Protein AF-A0A1B6J061-F1 (afdb_monomer)

Structure (mmCI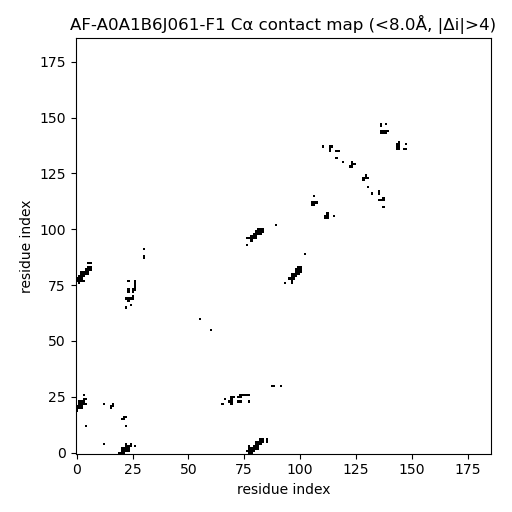F, N/CA/C/O backbone):
data_AF-A0A1B6J061-F1
#
_entry.id   AF-A0A1B6J061-F1
#
loop_
_atom_site.group_PDB
_atom_site.id
_atom_site.type_symbol
_atom_site.label_atom_id
_atom_site.label_alt_id
_atom_site.label_comp_id
_atom_site.label_asym_id
_atom_site.label_entity_id
_atom_site.label_seq_id
_atom_site.pdbx_PDB_ins_code
_atom_site.Cartn_x
_atom_site.Cartn_y
_atom_site.Cartn_z
_atom_site.occupancy
_atom_site.B_iso_or_equiv
_atom_site.auth_seq_id
_atom_site.auth_comp_id
_atom_site.auth_asym_id
_atom_site.auth_atom_id
_atom_site.pdbx_PDB_model_num
ATOM 1 N N . LYS A 1 1 ? -18.868 -8.294 25.558 1.00 88.38 1 LYS A N 1
ATOM 2 C CA . LYS A 1 1 ? -17.956 -8.048 24.415 1.00 88.38 1 LYS A CA 1
ATOM 3 C C . LYS A 1 1 ? -17.933 -6.552 24.161 1.00 88.38 1 LYS A C 1
ATOM 5 O O . LYS A 1 1 ? -18.993 -5.979 23.923 1.00 88.38 1 LYS A O 1
ATOM 10 N N . THR A 1 2 ? -16.771 -5.927 24.284 1.00 91.50 2 THR A N 1
ATOM 11 C CA . THR A 1 2 ? -16.600 -4.472 24.200 1.00 91.50 2 THR A CA 1
ATOM 12 C C . THR A 1 2 ? -15.795 -4.106 22.959 1.00 91.50 2 THR A C 1
ATOM 14 O O . THR A 1 2 ? -14.865 -4.823 22.577 1.00 91.50 2 THR A O 1
ATOM 17 N N . PHE A 1 3 ? -16.152 -2.998 22.314 1.00 92.06 3 PHE A N 1
ATOM 18 C CA . PHE A 1 3 ? -15.380 -2.460 21.198 1.00 92.06 3 PHE A CA 1
ATOM 19 C C . PHE A 1 3 ? -15.190 -0.953 21.303 1.00 92.06 3 PHE A C 1
ATOM 21 O O . PHE A 1 3 ? -16.000 -0.257 21.909 1.00 92.06 3 PHE A O 1
ATOM 28 N N . THR A 1 4 ? -14.165 -0.446 20.635 1.00 90.19 4 THR A N 1
ATOM 29 C CA . THR A 1 4 ? -13.923 0.989 20.486 1.00 90.19 4 THR A CA 1
ATOM 30 C C . THR A 1 4 ? -13.650 1.303 19.022 1.00 90.19 4 THR A C 1
ATOM 32 O O . THR A 1 4 ? -12.951 0.557 18.339 1.00 90.19 4 THR A O 1
ATOM 35 N N . ILE A 1 5 ? -14.218 2.405 18.530 1.00 89.75 5 ILE A N 1
ATOM 36 C CA . ILE A 1 5 ? -13.993 2.901 17.171 1.00 89.75 5 ILE A CA 1
ATOM 37 C C . ILE A 1 5 ? -13.281 4.242 17.266 1.00 89.75 5 ILE A C 1
ATOM 39 O O . ILE A 1 5 ? -13.770 5.173 17.903 1.00 89.75 5 ILE A O 1
ATOM 43 N N . LEU A 1 6 ? -12.137 4.315 16.602 1.00 86.62 6 LEU A N 1
ATOM 44 C CA . LEU A 1 6 ? -11.311 5.492 16.420 1.00 86.62 6 LEU A CA 1
ATOM 45 C C . LEU A 1 6 ? -11.620 6.118 15.063 1.00 86.62 6 LEU A C 1
ATOM 47 O O . LEU A 1 6 ? -11.252 5.569 14.024 1.00 86.62 6 LEU A O 1
ATOM 51 N N . GLY A 1 7 ? -12.354 7.230 15.084 1.00 82.88 7 GLY A N 1
ATOM 52 C CA . GLY A 1 7 ? -12.858 7.920 13.897 1.00 82.88 7 GLY A CA 1
ATOM 53 C C . GLY A 1 7 ? -14.352 7.691 13.642 1.00 82.88 7 GLY A C 1
ATOM 54 O O . GLY A 1 7 ? -15.080 7.140 14.468 1.00 82.88 7 GLY A O 1
ATOM 55 N N . LYS A 1 8 ? -14.835 8.152 12.484 1.00 86.12 8 LYS A N 1
ATOM 56 C CA . LYS A 1 8 ? -16.258 8.103 12.115 1.00 86.12 8 LYS A CA 1
ATOM 57 C C . LYS A 1 8 ? -16.547 6.890 11.224 1.00 86.12 8 LYS A C 1
ATOM 59 O O . LYS A 1 8 ? -16.415 6.975 10.009 1.00 86.12 8 LYS A O 1
ATOM 64 N N . PHE A 1 9 ? -16.971 5.780 11.832 1.00 90.00 9 PHE A N 1
ATOM 65 C CA . PHE A 1 9 ? -17.319 4.537 11.123 1.00 90.00 9 PHE A CA 1
ATOM 66 C C . PHE A 1 9 ? -18.697 3.998 11.555 1.00 90.00 9 PHE A C 1
ATOM 68 O O . PHE A 1 9 ? -18.768 3.025 12.312 1.00 90.00 9 PHE A O 1
ATOM 75 N N . PRO A 1 10 ? -19.804 4.627 11.112 1.00 90.81 10 PRO A N 1
ATOM 76 C CA . PRO A 1 10 ? -21.153 4.248 11.539 1.00 90.81 10 PRO A CA 1
ATOM 77 C C . PRO A 1 10 ? -21.522 2.820 11.118 1.00 90.81 10 PRO A C 1
ATOM 79 O O . PRO A 1 10 ? -21.992 2.054 11.947 1.00 90.81 10 PRO A O 1
ATOM 82 N N . SER A 1 11 ? -21.186 2.405 9.894 1.00 94.69 11 SER A N 1
ATOM 83 C CA . SER A 1 11 ? -21.474 1.051 9.398 1.00 94.69 11 SER A CA 1
ATOM 84 C C . SER A 1 11 ? -20.879 -0.055 10.277 1.00 94.69 11 SER A C 1
ATOM 86 O O . SER A 1 11 ? -21.531 -1.057 10.559 1.00 94.69 11 SER A O 1
ATOM 88 N N . ILE A 1 12 ? -19.651 0.138 10.759 1.00 93.31 12 ILE A N 1
ATOM 89 C CA . ILE A 1 12 ? -18.962 -0.816 11.638 1.00 93.31 12 ILE A CA 1
ATOM 90 C C . ILE A 1 12 ? -19.588 -0.805 13.029 1.00 93.31 12 ILE A C 1
ATOM 92 O O . ILE A 1 12 ? -19.802 -1.865 13.617 1.00 93.31 12 ILE A O 1
ATOM 96 N N . ARG A 1 13 ? -19.917 0.386 13.540 1.00 92.19 13 ARG A N 1
ATOM 97 C CA . ARG A 1 13 ? -20.601 0.553 14.824 1.00 92.19 13 ARG A CA 1
ATOM 98 C C . ARG A 1 13 ? -21.929 -0.192 14.842 1.00 92.19 13 ARG A C 1
ATOM 100 O O . ARG A 1 13 ? -22.171 -0.969 15.762 1.00 92.19 13 ARG A O 1
ATOM 107 N N . ASP A 1 14 ? -22.751 0.015 13.823 1.00 93.31 14 ASP A N 1
ATOM 108 C CA . ASP A 1 14 ? -24.097 -0.547 13.750 1.00 93.31 14 ASP A CA 1
ATOM 109 C C . ASP A 1 14 ? -24.028 -2.066 13.569 1.00 93.31 14 ASP A C 1
ATOM 111 O O . ASP A 1 14 ? -24.728 -2.814 14.250 1.00 93.31 14 ASP A O 1
ATOM 115 N N . ALA A 1 15 ? -23.083 -2.547 12.756 1.00 95.62 15 ALA A N 1
ATOM 116 C CA . ALA A 1 15 ? -22.837 -3.972 12.581 1.00 95.62 15 ALA A CA 1
ATOM 117 C C . ALA A 1 15 ? -22.352 -4.659 13.877 1.00 95.62 15 ALA A C 1
ATOM 119 O O . ALA A 1 15 ? -22.685 -5.821 14.125 1.00 95.62 15 ALA A O 1
ATOM 120 N N . LEU A 1 16 ? -21.555 -3.982 14.709 1.00 94.00 16 LEU A N 1
ATOM 121 C CA . LEU A 1 16 ? -21.124 -4.507 16.010 1.00 94.00 16 LEU A CA 1
ATOM 122 C C . LEU A 1 16 ? -22.273 -4.482 17.026 1.00 94.00 16 LEU A C 1
ATOM 124 O O . LEU A 1 16 ? -22.517 -5.494 17.690 1.00 94.00 16 LEU A O 1
ATOM 128 N N . ARG A 1 17 ? -23.036 -3.384 17.085 1.00 92.25 17 ARG A N 1
ATOM 129 C CA . ARG A 1 17 ? -24.233 -3.258 17.935 1.00 92.25 17 ARG A CA 1
ATOM 130 C C . ARG A 1 17 ? -25.276 -4.331 17.620 1.00 92.25 17 ARG A C 1
ATOM 132 O O . ARG A 1 17 ? -25.749 -4.994 18.538 1.00 92.25 17 ARG A O 1
ATOM 139 N N . ALA A 1 18 ? -25.546 -4.593 16.340 1.00 94.56 18 ALA A N 1
ATOM 140 C CA . ALA A 1 18 ? -26.459 -5.653 15.898 1.00 94.56 18 ALA A CA 1
ATOM 141 C C . ALA A 1 18 ? -26.028 -7.062 16.352 1.00 94.56 18 ALA A C 1
ATOM 143 O O . ALA A 1 18 ? -26.854 -7.960 16.476 1.00 94.56 18 ALA A O 1
ATOM 144 N N . ARG A 1 19 ? -24.735 -7.263 16.639 1.00 95.38 19 ARG A N 1
ATOM 145 C CA . ARG A 1 19 ? -24.180 -8.518 17.179 1.00 95.38 19 ARG A CA 1
ATOM 146 C C . ARG A 1 19 ? -24.112 -8.538 18.713 1.00 95.38 19 ARG A C 1
ATOM 148 O O . ARG A 1 19 ? -23.428 -9.392 19.277 1.00 95.38 19 ARG A O 1
ATOM 155 N N . GLY A 1 20 ? -24.755 -7.581 19.385 1.00 92.50 20 GLY A N 1
ATOM 156 C CA . GLY A 1 20 ? -24.754 -7.449 20.843 1.00 92.50 20 GLY A CA 1
ATOM 157 C C . GLY A 1 20 ? -23.437 -6.928 21.425 1.00 92.50 20 GLY A C 1
ATOM 158 O O . GLY A 1 20 ? -23.146 -7.163 22.599 1.00 92.50 20 GLY A O 1
ATOM 159 N N . TRP A 1 21 ? -22.599 -6.267 20.620 1.00 93.31 21 TRP A N 1
ATOM 160 C CA . TRP A 1 21 ? -21.393 -5.623 21.133 1.00 93.31 21 TRP A CA 1
ATOM 161 C C . TRP A 1 21 ? -21.705 -4.233 21.672 1.00 93.31 21 TRP A C 1
ATOM 163 O O . TRP A 1 21 ? -22.513 -3.493 21.112 1.00 93.31 21 TRP A O 1
ATOM 173 N N . VAL A 1 22 ? -20.992 -3.860 22.731 1.00 91.00 22 VAL A N 1
ATOM 174 C CA . VAL A 1 22 ? -21.170 -2.578 23.412 1.00 91.00 22 VAL A CA 1
ATOM 175 C C . VAL A 1 22 ? -19.963 -1.687 23.154 1.00 91.00 22 VAL A C 1
ATOM 177 O O . VAL A 1 22 ? -18.818 -2.126 23.293 1.00 91.00 22 VAL A O 1
ATOM 180 N N . GLN A 1 23 ? -20.222 -0.440 22.766 1.00 89.12 23 GLN A N 1
ATOM 181 C CA . GLN A 1 23 ? -19.163 0.525 22.506 1.00 89.12 23 GLN A CA 1
ATOM 182 C C . GLN A 1 23 ? -18.632 1.101 23.823 1.00 89.12 23 GLN A C 1
ATOM 184 O O . GLN A 1 23 ? -19.402 1.605 24.635 1.00 89.12 23 GLN A O 1
ATOM 189 N N . ASN A 1 24 ? -17.316 1.048 24.011 1.00 87.62 24 ASN A N 1
ATOM 190 C CA . ASN A 1 24 ? -16.608 1.740 25.080 1.00 87.62 24 ASN A CA 1
ATOM 191 C C . ASN A 1 24 ? -15.928 2.984 24.486 1.00 87.62 24 ASN A C 1
ATOM 193 O O . ASN A 1 24 ? -15.016 2.865 23.661 1.00 87.62 24 ASN A O 1
ATOM 197 N N . PHE A 1 25 ? -16.399 4.169 24.874 1.00 78.69 25 PHE A N 1
ATOM 198 C CA . PHE A 1 25 ? -15.845 5.459 24.456 1.00 78.69 25 PHE A CA 1
ATOM 199 C C . PHE A 1 25 ? -14.647 5.891 25.320 1.00 78.69 25 PHE A C 1
ATOM 201 O O . PHE A 1 25 ? -13.793 6.633 24.839 1.00 78.69 25 PHE A O 1
ATOM 208 N N . ASP A 1 26 ? -14.551 5.400 26.561 1.00 67.31 26 ASP A N 1
ATOM 209 C CA . ASP A 1 26 ? -13.540 5.815 27.546 1.00 67.31 26 ASP A CA 1
ATOM 210 C C . ASP A 1 26 ? -12.228 5.018 27.448 1.00 67.31 26 ASP A C 1
ATOM 212 O O . ASP A 1 26 ? -11.193 5.479 27.926 1.00 67.31 26 ASP A O 1
ATOM 216 N N . ALA A 1 27 ? -12.219 3.862 26.785 1.00 62.41 27 ALA A N 1
ATOM 217 C CA . ALA A 1 27 ? -11.064 2.960 26.726 1.00 62.41 27 ALA A CA 1
ATOM 218 C C . ALA A 1 27 ? -9.740 3.569 26.229 1.00 62.41 27 ALA A C 1
ATOM 220 O O . ALA A 1 27 ? -8.664 3.047 26.506 1.00 62.41 27 ALA A O 1
ATOM 221 N N . LEU A 1 28 ? -9.802 4.665 25.473 1.00 58.25 28 LEU A N 1
ATOM 222 C CA . LEU A 1 28 ? -8.618 5.339 24.936 1.00 58.25 28 LEU A CA 1
ATOM 223 C C . LEU A 1 28 ? -8.227 6.583 25.727 1.00 58.25 28 LEU A C 1
ATOM 225 O O . LEU A 1 28 ? -7.129 7.100 25.530 1.00 58.25 28 LEU A O 1
ATOM 229 N N . SER A 1 29 ? -9.071 7.032 26.662 1.00 54.56 29 SER A N 1
ATOM 230 C CA . SER A 1 29 ? -8.659 8.020 27.666 1.00 54.56 29 SER A CA 1
ATOM 231 C C . SER A 1 29 ? -7.529 7.469 28.545 1.00 54.56 29 SER A C 1
ATOM 233 O O . SER A 1 29 ? -6.639 8.218 28.926 1.00 54.56 29 SER A O 1
ATOM 235 N N . GLN A 1 30 ? -7.494 6.147 28.748 1.00 52.47 30 GLN A N 1
ATOM 236 C CA . GLN A 1 30 ? -6.407 5.438 29.428 1.00 52.47 30 GLN A CA 1
ATOM 237 C C . GLN A 1 30 ? -5.132 5.286 28.577 1.00 52.47 30 GLN A C 1
ATOM 239 O O . GLN A 1 30 ? -4.072 5.016 29.131 1.00 52.47 30 GLN A O 1
ATOM 244 N N . GLN A 1 31 ? -5.210 5.451 27.248 1.00 50.59 31 GLN A N 1
ATOM 245 C CA . GLN A 1 31 ? -4.066 5.284 26.334 1.00 50.59 31 GLN A CA 1
ATOM 246 C C . GLN A 1 31 ? -3.528 6.593 25.748 1.00 50.59 31 GLN A C 1
ATOM 248 O O . GLN A 1 31 ? -2.476 6.593 25.107 1.00 50.59 31 GLN A O 1
ATOM 253 N N . ARG A 1 32 ? -4.218 7.722 25.946 1.00 48.81 32 ARG A N 1
ATOM 254 C CA . ARG A 1 32 ? -3.664 9.024 25.581 1.00 48.81 32 ARG A CA 1
ATOM 255 C C . ARG A 1 32 ? -2.577 9.394 26.594 1.00 48.81 32 ARG A C 1
ATOM 257 O O . ARG A 1 32 ? -2.892 9.480 27.780 1.00 48.81 32 ARG A O 1
ATOM 264 N N . PRO A 1 33 ? -1.333 9.680 26.168 1.00 45.16 33 PRO A N 1
ATOM 265 C CA . PRO A 1 33 ? -0.426 10.413 27.039 1.00 45.16 33 PRO A CA 1
ATOM 266 C C . PRO A 1 33 ? -1.109 11.734 27.437 1.00 45.16 33 PRO A C 1
ATOM 268 O O . PRO A 1 33 ? -1.861 12.289 26.623 1.00 45.16 33 PRO A O 1
ATOM 271 N N . PRO A 1 34 ? -0.900 12.236 28.670 1.00 40.31 34 PRO A N 1
ATOM 272 C CA . PRO A 1 34 ? -1.415 13.542 29.054 1.00 40.31 34 PRO A CA 1
ATOM 273 C C . PRO A 1 34 ? -0.979 14.548 27.991 1.00 40.31 34 PRO A C 1
ATOM 275 O O . PRO A 1 34 ? 0.182 14.545 27.572 1.00 40.31 34 PRO A O 1
ATOM 278 N N . ALA A 1 35 ? -1.931 15.341 27.494 1.00 47.56 35 ALA A N 1
ATOM 279 C CA . ALA A 1 35 ? -1.644 16.338 26.476 1.00 47.56 35 ALA A CA 1
ATOM 280 C C . ALA A 1 35 ? -0.434 17.166 26.941 1.00 47.56 35 ALA A C 1
ATOM 282 O O . ALA A 1 35 ? -0.437 17.619 28.091 1.00 47.56 35 ALA A O 1
ATOM 283 N N . PRO A 1 36 ? 0.613 17.339 26.113 1.00 40.34 36 PRO A N 1
ATOM 284 C CA . PRO A 1 36 ? 1.703 18.221 26.488 1.00 40.34 36 PRO A CA 1
ATOM 285 C C . PRO A 1 36 ? 1.108 19.598 26.786 1.00 40.34 36 PRO A C 1
ATOM 287 O O . PRO A 1 36 ? 0.230 20.058 26.052 1.00 40.34 36 PRO A O 1
ATOM 290 N N . TYR A 1 37 ? 1.549 20.206 27.890 1.00 40.84 37 TYR A N 1
ATOM 291 C CA . TYR A 1 37 ? 1.156 21.533 28.369 1.00 40.84 37 TYR A CA 1
ATOM 292 C C . TYR A 1 37 ? 1.555 22.622 27.358 1.00 40.84 37 TYR A C 1
ATOM 294 O O . TYR A 1 37 ? 2.411 23.459 27.621 1.00 40.84 37 TYR A O 1
ATOM 302 N N . TYR A 1 38 ? 0.946 22.630 26.180 1.00 35.25 38 TYR A N 1
ATOM 303 C CA . TYR A 1 38 ? 0.936 23.792 25.318 1.00 35.25 38 TYR A CA 1
ATOM 304 C C . TYR A 1 38 ? -0.363 24.521 25.605 1.00 35.25 38 TYR A C 1
ATOM 306 O O . TYR A 1 38 ? -1.455 24.096 25.232 1.00 35.25 38 TYR A O 1
ATOM 314 N N . TYR A 1 39 ? -0.200 25.606 26.352 1.00 35.62 39 TYR A N 1
ATOM 315 C CA . TYR A 1 39 ? -1.185 26.648 26.571 1.00 35.62 39 TYR A CA 1
ATOM 316 C C . TYR A 1 39 ? -1.870 26.968 25.231 1.00 35.62 39 TYR A C 1
ATOM 318 O O . TYR A 1 39 ? -1.240 27.525 24.335 1.00 35.62 39 TYR A O 1
ATOM 326 N N . ARG A 1 40 ? -3.137 26.573 25.058 1.00 34.22 40 ARG A N 1
ATOM 327 C CA . ARG A 1 40 ? -3.989 27.075 23.974 1.00 34.22 40 ARG A CA 1
ATOM 328 C C . ARG A 1 40 ? -4.665 28.338 24.519 1.00 34.22 40 ARG A C 1
ATOM 330 O O . ARG A 1 40 ? -5.523 28.199 25.391 1.00 34.22 40 ARG A O 1
ATOM 337 N N . PRO A 1 41 ? -4.276 29.549 24.078 1.00 35.34 41 PRO A N 1
ATOM 338 C CA . PRO A 1 41 ? -4.941 30.775 24.496 1.00 35.34 41 PRO A CA 1
ATOM 339 C C . PRO A 1 41 ? -6.389 30.784 23.996 1.00 35.34 41 PRO A C 1
ATOM 341 O O . PRO A 1 41 ? -6.715 30.133 23.002 1.00 35.34 41 PRO A O 1
ATOM 344 N N . GLY A 1 42 ? -7.238 31.489 24.742 1.00 44.38 42 GLY A N 1
ATOM 345 C CA . GLY A 1 42 ? -8.693 31.399 24.721 1.00 44.38 42 GLY A CA 1
ATOM 346 C C . GLY A 1 42 ? -9.364 31.480 23.350 1.00 44.38 42 GLY A C 1
ATOM 347 O O . GLY A 1 42 ? -8.988 32.260 22.482 1.00 44.38 42 GLY A O 1
ATOM 348 N N . VAL A 1 43 ? -10.437 30.703 23.222 1.00 34.44 43 VAL A N 1
ATOM 349 C CA . VAL A 1 43 ? -11.537 30.982 22.298 1.00 34.44 43 VAL A CA 1
ATOM 350 C C . VAL A 1 43 ? -12.780 31.123 23.171 1.00 34.44 43 VAL A C 1
ATOM 352 O O . VAL A 1 43 ? -13.045 30.258 24.009 1.00 34.44 43 VAL A O 1
ATOM 355 N N . GLY A 1 44 ? -13.415 32.288 23.057 1.00 30.67 44 GLY A N 1
ATOM 356 C CA . GLY A 1 44 ? -14.399 32.834 23.981 1.00 30.67 44 GLY A CA 1
ATOM 357 C C . GLY A 1 44 ? -15.613 31.946 24.225 1.00 30.67 44 GLY A C 1
ATOM 358 O O . GLY A 1 44 ? -16.057 31.186 23.366 1.00 30.67 44 GLY A O 1
ATOM 359 N N . LYS A 1 45 ? -16.133 32.073 25.447 1.00 37.88 45 LYS A N 1
ATOM 360 C CA . LYS A 1 45 ? -17.536 31.829 25.759 1.00 37.88 45 LYS A CA 1
ATOM 361 C C . LYS A 1 45 ? -18.326 32.962 25.114 1.00 37.88 45 LYS A C 1
ATOM 363 O O . LYS A 1 45 ? -18.229 34.072 25.620 1.00 37.88 45 LYS A O 1
ATOM 368 N N . ASP A 1 46 ? -19.102 32.655 24.086 1.00 33.03 46 ASP A N 1
ATOM 369 C CA . ASP A 1 46 ? -20.201 33.518 23.671 1.00 33.03 46 ASP A CA 1
ATOM 370 C C . ASP A 1 46 ? -21.518 32.760 23.858 1.00 33.03 46 ASP A C 1
ATOM 372 O O . ASP A 1 46 ? -21.620 31.548 23.643 1.00 33.03 46 ASP A O 1
ATOM 376 N N . GLU A 1 47 ? -22.470 33.508 24.392 1.00 39.62 47 GLU A N 1
ATOM 377 C CA . GLU A 1 47 ? -23.723 33.099 24.997 1.00 39.62 47 GLU A CA 1
ATOM 378 C C . GLU A 1 47 ? -24.882 32.966 23.990 1.00 39.62 47 GLU A C 1
ATOM 380 O O . GLU A 1 47 ? -24.865 33.528 22.902 1.00 39.62 47 GLU A O 1
ATOM 385 N N . GLU A 1 48 ? -25.918 32.271 24.466 1.00 34.81 48 GLU A N 1
ATOM 386 C CA . GLU A 1 48 ? -27.349 32.455 24.181 1.00 34.81 48 GLU A CA 1
ATOM 387 C C . GLU A 1 48 ? -27.970 32.049 22.830 1.00 34.81 48 GLU A C 1
ATOM 389 O O . GLU A 1 48 ? -27.660 32.519 21.741 1.00 34.81 48 GLU A O 1
ATOM 394 N N . GLY A 1 49 ? -28.995 31.202 22.968 1.00 29.22 49 GLY A N 1
ATOM 395 C CA . GLY A 1 49 ? -29.937 30.798 21.933 1.00 29.22 49 GLY A CA 1
ATOM 396 C C . GLY A 1 49 ? -31.024 29.906 22.534 1.00 29.22 49 GLY A C 1
ATOM 397 O O . GLY A 1 49 ? -31.069 28.710 22.261 1.00 29.22 49 GLY A O 1
ATOM 398 N N . SER A 1 50 ? -31.862 30.475 23.407 1.00 42.00 50 SER A N 1
ATOM 399 C CA . SER A 1 50 ? -33.036 29.823 24.005 1.00 42.00 50 SER A CA 1
ATOM 400 C C . SER A 1 50 ? -34.067 29.448 22.933 1.00 42.00 50 SER A C 1
ATOM 402 O O . SER A 1 50 ? -34.868 30.279 22.511 1.00 42.00 50 SER A O 1
ATOM 404 N N . GLY A 1 51 ? -34.054 28.186 22.500 1.00 34.09 51 GLY A N 1
ATOM 405 C CA . GLY A 1 51 ? -35.146 27.541 21.765 1.00 34.09 51 GLY A CA 1
ATOM 406 C C . GLY A 1 51 ? -36.034 26.707 22.703 1.00 34.09 51 GLY A C 1
ATOM 407 O O . GLY A 1 51 ? -35.572 26.302 23.773 1.00 34.09 51 GLY A O 1
ATOM 408 N N . PRO A 1 52 ? -37.309 26.454 22.347 1.00 39.62 52 PRO A N 1
ATOM 409 C CA . PRO A 1 52 ? -38.258 25.754 23.213 1.00 39.62 52 PRO A CA 1
ATOM 410 C C . PRO A 1 52 ? -37.806 24.308 23.492 1.00 39.62 52 PRO A C 1
ATOM 412 O O . PRO A 1 52 ? -37.102 23.725 22.664 1.00 39.62 52 PRO A O 1
ATOM 415 N N . PRO A 1 53 ? -38.209 23.710 24.632 1.00 43.41 53 PRO A N 1
ATOM 416 C CA . PRO A 1 53 ? -37.792 22.366 25.013 1.00 43.41 53 PRO A CA 1
ATOM 417 C C . PRO A 1 53 ? -38.350 21.353 24.009 1.00 43.41 53 PRO A C 1
ATOM 419 O O . PRO A 1 53 ? -39.521 20.978 24.057 1.00 43.41 53 PRO A O 1
ATOM 422 N N . MET A 1 54 ? -37.500 20.928 23.077 1.00 37.53 54 MET A N 1
ATOM 423 C CA . MET A 1 54 ? -37.780 19.808 22.190 1.00 37.53 54 MET A CA 1
ATOM 424 C C . MET A 1 54 ? -37.884 18.550 23.051 1.00 37.53 54 MET A C 1
ATOM 426 O O . MET A 1 54 ? -36.983 18.221 23.820 1.00 37.53 54 MET A O 1
ATOM 430 N N . THR A 1 55 ? -39.015 17.863 22.949 1.00 42.53 55 THR A N 1
ATOM 431 C CA . THR A 1 55 ? -39.218 16.543 23.546 1.00 42.53 55 THR A CA 1
ATOM 432 C C . THR A 1 55 ? -38.104 15.597 23.088 1.00 42.53 55 THR A C 1
ATOM 434 O O . THR A 1 55 ? -37.830 15.572 21.884 1.00 42.53 55 THR A O 1
ATOM 437 N N . PRO A 1 56 ? -37.485 14.810 23.987 1.00 41.84 56 PRO A N 1
ATOM 438 C CA . PRO A 1 56 ? -36.403 13.912 23.612 1.00 41.84 56 PRO A CA 1
ATOM 439 C C . PRO A 1 56 ? -36.952 12.894 22.617 1.00 41.84 56 PRO A C 1
ATOM 441 O O . PRO A 1 56 ? -37.830 12.089 22.934 1.00 41.84 56 PRO A O 1
ATOM 444 N N . THR A 1 57 ? -36.470 12.970 21.381 1.00 43.72 57 THR A N 1
ATOM 445 C CA . THR A 1 57 ? -36.724 11.925 20.394 1.00 43.72 57 THR A CA 1
ATOM 446 C C . THR A 1 57 ? -36.047 10.641 20.877 1.00 43.72 57 THR A C 1
ATOM 448 O O . THR A 1 57 ? -35.048 10.678 21.596 1.00 43.72 57 THR A O 1
ATOM 451 N N . SER A 1 58 ? -36.596 9.484 20.509 1.00 53.41 58 SER A N 1
ATOM 452 C CA . SER A 1 58 ? -36.106 8.163 20.930 1.00 53.41 58 SER A CA 1
ATOM 453 C C . SER A 1 58 ? -34.628 7.891 20.613 1.00 53.41 58 SER A C 1
ATOM 455 O O . SER A 1 58 ? -34.073 6.933 21.136 1.00 53.41 58 SER A O 1
ATOM 457 N N . ASP A 1 59 ? -33.991 8.705 19.769 1.00 50.66 59 ASP A N 1
ATOM 458 C CA . ASP A 1 59 ? -32.560 8.621 19.459 1.00 50.66 59 ASP A CA 1
ATOM 459 C C . ASP A 1 59 ? -31.670 9.227 20.563 1.00 50.66 59 ASP A C 1
ATOM 461 O O . ASP A 1 59 ? -30.565 8.739 20.805 1.00 50.66 59 ASP A O 1
ATOM 465 N N . GLU A 1 60 ? -32.143 10.244 21.296 1.00 51.44 60 GLU A N 1
ATOM 466 C CA . GLU A 1 60 ? -31.354 10.875 22.367 1.00 51.44 60 GLU A CA 1
ATOM 467 C C . GLU A 1 60 ? -31.244 9.997 23.622 1.00 51.44 60 GLU A C 1
ATOM 469 O O . GLU A 1 60 ? -30.231 10.032 24.330 1.00 51.44 60 GLU A O 1
ATOM 474 N N . SER A 1 61 ? -32.263 9.178 23.905 1.00 58.62 61 SER A N 1
ATOM 475 C CA . SER A 1 61 ? -32.238 8.247 25.041 1.00 58.62 61 SER A CA 1
ATOM 476 C C . SER A 1 61 ? -31.198 7.142 24.847 1.00 58.62 61 SER A C 1
ATOM 478 O O . SER A 1 61 ? -30.450 6.829 25.774 1.00 58.62 61 SER A O 1
ATOM 480 N N . VAL A 1 62 ? -31.077 6.615 23.624 1.00 61.47 62 VAL A N 1
ATOM 481 C CA . VAL A 1 62 ? -30.100 5.573 23.270 1.00 61.47 62 VAL A CA 1
ATOM 482 C C . VAL A 1 62 ? -28.666 6.088 23.407 1.00 61.47 62 VAL A C 1
ATOM 484 O O . VAL A 1 62 ? -27.772 5.341 23.825 1.00 61.47 62 VAL A O 1
ATOM 487 N N . ASP A 1 63 ? -28.426 7.365 23.099 1.00 69.31 63 ASP A N 1
ATOM 488 C CA . ASP A 1 63 ? -27.097 7.962 23.229 1.00 69.31 63 ASP A CA 1
ATOM 489 C C . ASP A 1 63 ? -26.722 8.225 24.700 1.00 69.31 63 ASP A C 1
ATOM 491 O O . ASP A 1 63 ? -25.591 7.952 25.112 1.00 69.31 63 ASP A O 1
ATOM 495 N N . ARG A 1 64 ? -27.688 8.633 25.538 1.00 75.56 64 ARG A N 1
ATOM 496 C CA . ARG A 1 64 ? -27.500 8.773 26.998 1.00 75.56 64 ARG A CA 1
ATOM 497 C C . ARG A 1 64 ? -27.154 7.443 27.667 1.00 75.56 64 ARG A C 1
ATOM 499 O O . ARG A 1 64 ? -26.197 7.384 28.444 1.00 75.56 64 ARG A O 1
ATOM 506 N N . ASP A 1 65 ? -27.884 6.383 27.335 1.00 80.88 65 ASP A N 1
ATOM 507 C CA . ASP A 1 65 ? -27.634 5.045 27.877 1.00 80.88 65 ASP A CA 1
ATOM 508 C C . ASP A 1 65 ? -26.280 4.508 27.402 1.00 80.88 65 ASP A C 1
ATOM 510 O O . ASP A 1 65 ? -25.502 3.976 28.194 1.00 80.88 65 ASP A O 1
ATOM 514 N N . SER A 1 66 ? -25.933 4.735 26.131 1.00 80.06 66 SER A N 1
ATOM 515 C CA . SER A 1 66 ? -24.622 4.370 25.578 1.00 80.06 66 SER A CA 1
ATOM 516 C C . SER A 1 66 ? -23.467 5.061 26.312 1.00 80.06 66 SER A C 1
ATOM 518 O O . SER A 1 66 ? -22.447 4.431 26.609 1.00 80.06 66 SER A O 1
ATOM 520 N N . GLN A 1 67 ? -23.621 6.347 26.642 1.00 80.25 67 GLN A N 1
ATOM 521 C CA . GLN A 1 67 ? -22.631 7.095 27.418 1.00 80.25 67 GLN A CA 1
ATOM 522 C C . GLN A 1 67 ? -22.531 6.579 28.859 1.00 80.25 67 GLN A C 1
ATOM 524 O O . GLN A 1 67 ? -21.422 6.425 29.374 1.00 80.25 67 GLN A O 1
ATOM 529 N N . LEU A 1 68 ? -23.657 6.270 29.509 1.00 84.06 68 LEU A N 1
ATOM 530 C CA . LEU A 1 68 ? -23.666 5.708 30.862 1.00 84.06 68 LEU A CA 1
ATOM 531 C C . LEU A 1 68 ? -22.975 4.340 30.904 1.00 84.06 68 LEU A C 1
ATOM 533 O O . LEU A 1 68 ? -22.102 4.117 31.744 1.00 84.06 68 LEU A O 1
ATOM 537 N N . ILE A 1 69 ? -23.308 3.455 29.963 1.00 84.81 69 ILE A N 1
ATOM 538 C CA . ILE A 1 69 ? -22.699 2.127 29.850 1.00 84.81 69 ILE A CA 1
ATOM 539 C C . ILE A 1 69 ? -21.190 2.249 29.619 1.00 84.81 69 ILE A C 1
ATOM 541 O O . ILE A 1 69 ? -20.413 1.534 30.246 1.00 84.81 69 ILE A O 1
ATOM 545 N N . SER A 1 70 ? -20.746 3.199 28.795 1.00 82.44 70 SER A N 1
ATOM 546 C CA . SER A 1 70 ? -19.314 3.451 28.622 1.00 82.44 70 SER A CA 1
ATOM 547 C C . SER A 1 70 ? -18.620 3.862 29.921 1.00 82.44 70 SER A C 1
ATOM 549 O O . SER A 1 70 ? -17.495 3.431 30.159 1.00 82.44 70 SER A O 1
ATOM 551 N N . ARG A 1 71 ? -19.279 4.647 30.786 1.00 82.06 71 ARG A N 1
ATOM 552 C CA . ARG A 1 71 ? -18.721 5.005 32.101 1.00 82.06 71 ARG A CA 1
ATOM 553 C C . ARG A 1 71 ? -18.621 3.800 33.032 1.00 82.06 71 ARG A C 1
ATOM 555 O O . ARG A 1 71 ? -17.659 3.700 33.785 1.00 82.06 71 ARG A O 1
ATOM 562 N N . LEU A 1 72 ? -19.583 2.880 32.963 1.00 84.38 72 LEU A N 1
ATOM 563 C CA . LEU A 1 72 ? -19.544 1.618 33.713 1.00 84.38 72 LEU A CA 1
ATOM 564 C C . LEU A 1 72 ? -18.444 0.674 33.205 1.00 84.38 72 LEU A C 1
ATOM 566 O O . LEU A 1 72 ? -17.934 -0.146 33.961 1.00 84.38 72 LEU A O 1
ATOM 570 N N . LEU A 1 73 ? -18.057 0.801 31.935 1.00 83.00 73 LEU A N 1
ATOM 571 C CA . LEU A 1 73 ? -17.025 -0.011 31.290 1.00 83.00 73 LEU A CA 1
ATOM 572 C C . LEU A 1 73 ? -15.618 0.605 31.347 1.00 83.00 73 LEU A C 1
ATOM 574 O O . LEU A 1 73 ? -14.718 0.077 30.695 1.00 83.00 73 LEU A O 1
ATOM 578 N N . ARG A 1 74 ? -15.397 1.686 32.108 1.00 77.38 74 ARG A N 1
ATOM 579 C CA . ARG A 1 74 ? -14.096 2.384 32.184 1.00 77.38 74 ARG A CA 1
ATOM 580 C C . ARG A 1 74 ? -12.928 1.464 32.509 1.00 77.38 74 ARG A C 1
ATOM 582 O O . ARG A 1 74 ? -11.909 1.527 31.835 1.00 77.38 74 ARG A O 1
ATOM 589 N N . ASP A 1 75 ? -13.101 0.576 33.480 1.00 77.19 75 ASP A N 1
ATOM 590 C CA . ASP A 1 75 ? -12.044 -0.342 33.923 1.00 77.19 75 ASP A CA 1
ATOM 591 C C . ASP A 1 75 ? -12.098 -1.701 33.204 1.00 77.19 75 ASP A C 1
ATOM 593 O O . ASP A 1 75 ? -11.349 -2.625 33.521 1.00 77.19 75 ASP A O 1
ATOM 597 N N . SER A 1 76 ? -12.996 -1.848 32.223 1.00 81.12 76 SER A N 1
ATOM 598 C CA . SER A 1 76 ? -13.147 -3.080 31.455 1.00 81.12 76 SER A CA 1
ATOM 599 C C . SER A 1 76 ? -12.229 -3.072 30.227 1.00 81.12 76 SER A C 1
ATOM 601 O O . SER A 1 76 ? -12.290 -2.134 29.424 1.00 81.12 76 SER A O 1
ATOM 603 N N . PRO A 1 77 ? -11.412 -4.121 30.009 1.00 78.75 77 PRO A N 1
ATOM 604 C CA . PRO A 1 77 ? -10.537 -4.188 28.846 1.00 78.75 77 PRO A CA 1
ATOM 605 C C . PRO A 1 77 ? -11.347 -4.269 27.546 1.00 78.75 77 PRO A C 1
ATOM 607 O O . PRO A 1 77 ? -12.365 -4.963 27.455 1.00 78.75 77 PRO A O 1
ATOM 610 N N . VAL A 1 78 ? -10.873 -3.586 26.503 1.00 87.69 78 VAL A N 1
ATOM 6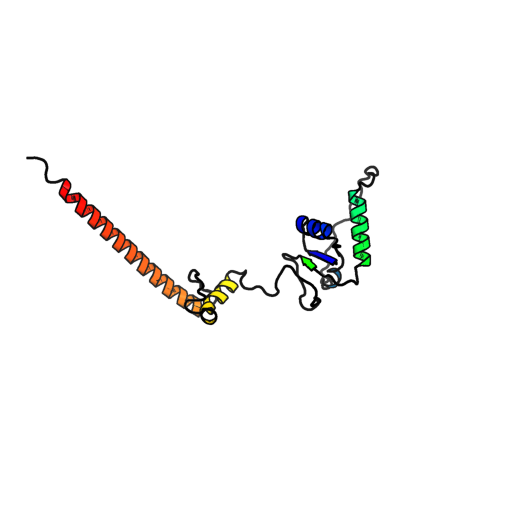11 C CA . VAL A 1 78 ? -11.512 -3.613 25.180 1.00 87.69 78 VAL A CA 1
ATOM 612 C C . VAL A 1 78 ? -11.152 -4.884 24.429 1.00 87.69 78 VAL A C 1
ATOM 614 O O . VAL A 1 78 ? -9.976 -5.223 24.300 1.00 87.69 78 VAL A O 1
ATOM 617 N N . ASN A 1 79 ? -12.152 -5.580 23.883 1.00 91.19 79 ASN A N 1
ATOM 618 C CA . ASN A 1 79 ? -11.914 -6.778 23.075 1.00 91.19 79 ASN A CA 1
ATOM 619 C C . ASN A 1 79 ? -11.549 -6.450 21.621 1.00 91.19 79 ASN A C 1
ATOM 621 O O . ASN A 1 79 ? -10.767 -7.180 21.018 1.00 91.19 79 ASN A O 1
ATOM 625 N N . PHE A 1 80 ? -12.107 -5.376 21.057 1.00 92.44 80 PHE A N 1
ATOM 626 C CA . PHE A 1 80 ? -11.887 -4.998 19.662 1.00 92.44 80 PHE A CA 1
ATOM 627 C C . PHE A 1 80 ? -11.693 -3.493 19.471 1.00 92.44 80 PHE A C 1
ATOM 629 O O . PHE A 1 80 ? -12.519 -2.698 19.916 1.00 92.44 80 PHE A O 1
ATOM 636 N N . ILE A 1 81 ? -10.640 -3.101 18.760 1.00 91.06 81 ILE A N 1
ATOM 637 C CA . ILE A 1 81 ? -10.364 -1.708 18.406 1.00 91.06 81 ILE A CA 1
ATOM 638 C C . ILE A 1 81 ? -10.378 -1.571 16.886 1.00 91.06 81 ILE A C 1
ATOM 640 O O . ILE A 1 81 ? -9.553 -2.163 16.186 1.00 91.06 81 ILE A O 1
ATOM 644 N N . TRP A 1 82 ? -11.288 -0.742 16.381 1.00 91.31 82 TRP A N 1
ATOM 645 C CA . TRP A 1 82 ? -11.268 -0.302 14.993 1.00 91.31 82 TRP A CA 1
ATOM 646 C C . TRP A 1 82 ? -10.570 1.046 14.883 1.00 91.31 82 TRP A C 1
ATOM 648 O O . TRP A 1 82 ? -11.022 2.013 15.488 1.00 91.31 82 TRP A O 1
ATOM 658 N N . ALA A 1 83 ? -9.500 1.130 14.100 1.00 87.25 83 ALA A N 1
ATOM 659 C CA . ALA A 1 83 ? -8.720 2.349 13.924 1.00 87.25 83 ALA A CA 1
ATOM 660 C C . ALA A 1 83 ? -8.151 2.460 12.510 1.00 87.25 83 ALA A C 1
ATOM 662 O O . ALA A 1 83 ? -7.760 1.453 11.923 1.00 87.25 83 ALA A O 1
ATOM 663 N N . MET A 1 84 ? -8.043 3.687 11.991 1.00 77.25 84 MET A N 1
ATOM 664 C CA . MET A 1 84 ? -7.527 3.949 10.638 1.00 77.25 84 MET A CA 1
ATOM 665 C C . MET A 1 84 ? -6.275 4.831 10.626 1.00 77.25 84 MET A C 1
ATOM 667 O O . MET A 1 84 ? -5.312 4.480 9.946 1.00 77.25 84 MET A O 1
ATOM 671 N N . GLY A 1 85 ? -6.246 5.908 11.423 1.00 66.38 85 GLY A N 1
ATOM 672 C CA . GLY A 1 85 ? -5.138 6.879 11.457 1.00 66.38 85 GLY A CA 1
ATOM 673 C C . GLY A 1 85 ? -4.647 7.266 12.855 1.00 66.38 85 GLY A C 1
ATOM 674 O O . GLY A 1 85 ? -3.505 7.687 12.995 1.00 66.38 85 GLY A O 1
ATOM 675 N N . ASP A 1 86 ? -5.461 7.067 13.893 1.00 68.56 86 ASP A N 1
ATOM 676 C CA . ASP A 1 86 ? -5.136 7.488 15.259 1.00 68.56 86 ASP A CA 1
ATOM 677 C C . ASP A 1 86 ? -3.957 6.710 15.868 1.00 68.56 86 ASP A C 1
ATOM 679 O O . ASP A 1 86 ? -3.710 5.550 15.523 1.00 68.56 86 ASP A O 1
ATOM 683 N N . TYR A 1 87 ? -3.219 7.344 16.783 1.00 72.06 87 TYR A N 1
ATOM 684 C CA . TYR A 1 87 ? -2.119 6.704 17.508 1.00 72.06 87 TYR A CA 1
ATOM 685 C C . TYR A 1 87 ? -2.653 5.586 18.414 1.00 72.06 87 TYR A C 1
ATOM 687 O O . TYR A 1 87 ? -3.579 5.801 19.194 1.00 72.06 87 TYR A O 1
ATOM 695 N N . ILE A 1 88 ? -2.054 4.397 18.309 1.00 82.31 88 ILE A N 1
ATOM 696 C CA . ILE A 1 88 ? -2.318 3.251 19.185 1.00 82.31 88 ILE A CA 1
ATOM 697 C C . ILE A 1 88 ? -1.006 2.897 19.861 1.00 82.31 88 ILE A C 1
ATOM 699 O O . ILE A 1 88 ? -0.013 2.635 19.173 1.00 82.31 88 ILE A O 1
ATOM 703 N N . ASP A 1 89 ? -1.011 2.851 21.190 1.00 82.25 89 ASP A N 1
ATOM 704 C CA . ASP A 1 89 ? 0.142 2.352 21.919 1.00 82.25 89 ASP A CA 1
ATOM 705 C C . ASP A 1 89 ? 0.087 0.826 22.024 1.00 82.25 89 ASP A C 1
ATOM 707 O O . ASP A 1 89 ? -0.563 0.237 22.888 1.00 82.25 89 ASP A O 1
ATOM 711 N N . TRP A 1 90 ? 0.807 0.173 21.116 1.00 84.94 90 TRP A N 1
ATOM 712 C CA . TRP A 1 90 ? 0.912 -1.282 21.059 1.00 84.94 90 TRP A CA 1
ATOM 713 C C . TRP A 1 90 ? 1.542 -1.904 22.314 1.00 84.94 90 TRP A C 1
ATOM 715 O O . TRP A 1 90 ? 1.380 -3.104 22.522 1.00 84.94 90 TRP A O 1
ATOM 725 N N . LYS A 1 91 ? 2.255 -1.129 23.150 1.00 83.94 91 LYS A N 1
ATOM 726 C CA . LYS A 1 91 ? 2.911 -1.646 24.365 1.00 83.94 91 LYS A CA 1
ATOM 727 C C . LYS A 1 91 ? 1.927 -1.895 25.505 1.00 83.94 91 LYS A C 1
ATOM 729 O O . LYS A 1 91 ? 2.131 -2.821 26.282 1.00 83.94 91 LYS A O 1
ATOM 734 N N . TYR A 1 92 ? 0.880 -1.078 25.598 1.00 79.12 92 TYR A N 1
ATOM 735 C CA . TYR A 1 92 ? -0.123 -1.144 26.669 1.00 79.12 92 TYR A CA 1
ATOM 736 C C . TYR A 1 92 ? -1.394 -1.886 26.247 1.00 79.12 92 TYR A C 1
ATOM 738 O O . TYR A 1 92 ? -2.390 -1.902 26.969 1.00 79.12 92 TYR A O 1
ATOM 746 N N . LEU A 1 93 ? -1.379 -2.497 25.064 1.00 83.38 93 LEU A N 1
ATOM 747 C CA . LEU A 1 93 ? -2.498 -3.266 24.561 1.00 83.38 93 LEU A CA 1
ATOM 748 C C . LEU A 1 93 ? -2.528 -4.662 25.200 1.00 83.38 93 LEU A C 1
ATOM 750 O O . LEU A 1 93 ? -1.516 -5.362 25.251 1.00 83.38 93 LEU A O 1
ATOM 754 N N . SER A 1 94 ? -3.708 -5.096 25.647 1.00 83.75 94 SER A N 1
ATOM 755 C CA . SER A 1 94 ? -3.893 -6.478 26.093 1.00 83.75 94 SER A CA 1
ATOM 756 C C . SER A 1 94 ? -3.698 -7.452 24.928 1.00 83.75 94 SER A C 1
ATOM 758 O O . SER A 1 94 ? -4.165 -7.215 23.816 1.00 83.75 94 SER A O 1
ATOM 760 N N . LYS A 1 95 ? -3.078 -8.607 25.197 1.00 85.25 95 LYS A N 1
ATOM 761 C CA . LYS A 1 95 ? -2.851 -9.667 24.197 1.00 85.25 95 LYS A CA 1
ATOM 762 C C . LYS A 1 95 ? -4.146 -10.234 23.606 1.00 85.25 95 LYS A C 1
ATOM 764 O O . LYS A 1 95 ? -4.123 -10.793 22.518 1.00 85.25 95 LYS A O 1
ATOM 769 N N . SER A 1 96 ? -5.263 -10.116 24.324 1.00 88.06 96 SER A N 1
ATOM 770 C CA . SER A 1 96 ? -6.580 -10.572 23.865 1.00 88.06 96 SER A CA 1
ATOM 771 C C . SER A 1 96 ? -7.316 -9.539 23.009 1.00 88.06 96 SER A C 1
ATOM 773 O O . SER A 1 96 ? -8.398 -9.835 22.502 1.00 88.06 96 SER A O 1
ATOM 775 N N . THR A 1 97 ? -6.801 -8.311 22.912 1.00 90.25 97 THR A N 1
ATOM 776 C CA . THR A 1 97 ? -7.446 -7.242 22.154 1.00 90.25 97 THR A CA 1
ATOM 777 C C . THR A 1 97 ? -7.104 -7.376 20.679 1.00 90.25 97 THR A C 1
ATOM 779 O O . THR A 1 97 ? -5.941 -7.361 20.285 1.00 90.25 97 THR A O 1
ATOM 782 N N . ILE A 1 98 ? -8.137 -7.465 19.851 1.00 91.50 98 ILE A N 1
ATOM 783 C CA . ILE A 1 98 ? -8.004 -7.493 18.399 1.00 91.50 98 ILE A CA 1
ATOM 784 C C . ILE A 1 98 ? -8.013 -6.049 17.892 1.00 91.50 98 ILE A C 1
ATOM 786 O O . ILE A 1 98 ? -8.882 -5.262 18.266 1.00 91.50 98 ILE A O 1
ATOM 790 N N . VAL A 1 99 ? -7.071 -5.701 17.018 1.00 91.69 99 VAL A N 1
ATOM 791 C CA . VAL A 1 99 ? -6.980 -4.370 16.401 1.00 91.69 99 VAL A CA 1
ATOM 792 C C . VAL A 1 99 ? -7.088 -4.511 14.891 1.00 91.69 99 VAL A C 1
ATOM 794 O O . VAL A 1 99 ? -6.479 -5.400 14.306 1.00 91.69 99 VAL A O 1
ATOM 797 N N . SER A 1 100 ? -7.830 -3.618 14.239 1.00 91.94 100 SER A N 1
ATOM 798 C CA . SER A 1 100 ? -8.037 -3.629 12.781 1.00 91.94 100 SER A CA 1
ATOM 799 C C . SER A 1 100 ? -6.805 -3.244 11.943 1.00 91.94 100 SER A C 1
ATOM 801 O O . SER A 1 100 ? -6.924 -3.038 10.738 1.00 91.94 100 SER A O 1
ATOM 803 N N . ARG A 1 101 ? -5.634 -3.077 12.564 1.00 86.69 101 ARG A N 1
ATOM 804 C CA . ARG A 1 101 ? -4.374 -2.694 11.912 1.00 86.69 101 ARG A CA 1
ATOM 805 C C . ARG A 1 101 ? -3.231 -3.530 12.469 1.00 86.69 101 ARG A C 1
ATOM 807 O O . ARG A 1 101 ? -3.334 -4.064 13.568 1.00 86.69 101 ARG A O 1
ATOM 814 N N . PHE A 1 102 ? -2.133 -3.589 11.728 1.00 87.06 102 PHE A N 1
ATOM 815 C CA . PHE A 1 102 ? -0.883 -4.171 12.205 1.00 87.06 102 PHE A CA 1
ATOM 816 C C . PHE A 1 102 ? 0.071 -3.080 12.713 1.00 87.06 102 PHE A C 1
ATOM 818 O O . PHE A 1 102 ? 0.071 -1.965 12.177 1.00 87.06 102 PHE A O 1
ATOM 825 N N . PRO A 1 103 ? 0.900 -3.371 13.731 1.00 84.88 103 PRO A N 1
ATOM 826 C CA . PRO A 1 103 ? 1.989 -2.484 14.114 1.00 84.88 103 PRO A CA 1
ATOM 827 C C . PRO A 1 103 ? 3.047 -2.427 13.005 1.00 84.88 103 PRO A C 1
ATOM 829 O O . PRO A 1 103 ? 3.379 -3.448 12.412 1.00 84.88 103 PRO A O 1
ATOM 832 N N . ARG A 1 104 ? 3.632 -1.240 12.785 1.00 80.00 104 ARG A N 1
ATOM 833 C CA . ARG A 1 104 ? 4.835 -1.035 11.947 1.00 80.00 104 ARG A CA 1
ATOM 834 C C . ARG A 1 104 ? 4.725 -1.609 10.527 1.00 80.00 104 ARG A C 1
ATOM 836 O O . ARG A 1 104 ? 5.521 -2.441 10.104 1.00 80.00 104 ARG A O 1
ATOM 843 N N . VAL A 1 105 ? 3.746 -1.121 9.774 1.00 83.12 105 VAL A N 1
ATOM 844 C CA . VAL A 1 105 ? 3.576 -1.485 8.365 1.00 83.12 105 VAL A CA 1
ATOM 845 C C . VAL A 1 105 ? 4.430 -0.573 7.486 1.00 83.12 105 VAL A C 1
ATOM 847 O O . VAL A 1 105 ? 4.122 0.604 7.332 1.00 83.12 105 VAL A O 1
ATOM 850 N N . TYR A 1 106 ? 5.506 -1.109 6.916 1.00 83.44 106 TYR A N 1
ATOM 851 C CA . TYR A 1 106 ? 6.441 -0.343 6.082 1.00 83.44 106 TYR A CA 1
ATOM 852 C C . TYR A 1 106 ? 6.141 -0.464 4.576 1.00 83.44 106 TYR A C 1
ATOM 854 O O . TYR A 1 106 ? 6.454 0.448 3.810 1.00 83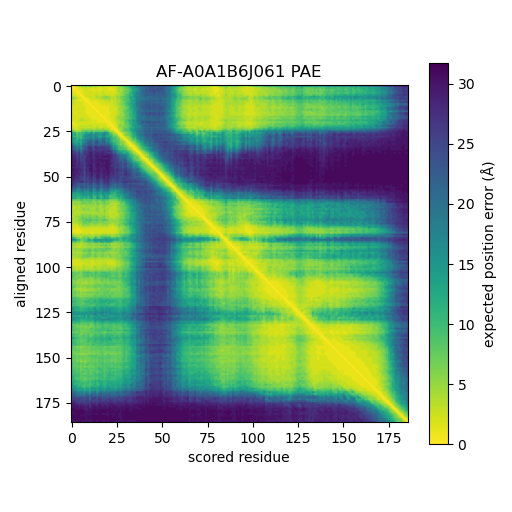.44 106 TYR A O 1
ATOM 862 N N . PHE A 1 107 ? 5.465 -1.538 4.150 1.00 87.81 107 PHE A N 1
ATOM 863 C CA . PHE A 1 107 ? 5.122 -1.793 2.742 1.00 87.81 107 PHE A CA 1
ATOM 864 C C . PHE A 1 107 ? 4.023 -0.872 2.180 1.00 87.81 107 PHE A C 1
ATOM 866 O O . PHE A 1 107 ? 3.737 -0.900 0.990 1.00 87.81 107 PHE A O 1
ATOM 873 N N . THR A 1 108 ? 3.391 -0.049 3.018 1.00 89.38 108 THR A N 1
ATOM 874 C CA . THR A 1 108 ? 2.363 0.925 2.610 1.00 89.38 108 THR A CA 1
ATOM 875 C C . THR A 1 108 ? 2.948 2.273 2.190 1.00 89.38 108 THR A C 1
ATOM 877 O O . THR A 1 108 ? 2.211 3.166 1.779 1.00 89.38 108 THR A O 1
ATOM 880 N N . THR A 1 109 ? 4.269 2.440 2.285 1.00 91.56 109 THR A N 1
ATOM 881 C CA . THR A 1 109 ? 4.982 3.622 1.789 1.00 91.56 109 THR A CA 1
ATOM 882 C C . THR A 1 109 ? 5.745 3.267 0.521 1.00 91.56 109 THR A C 1
ATOM 884 O O . THR A 1 109 ? 6.232 2.147 0.393 1.00 91.56 109 THR A O 1
ATOM 887 N N . LYS A 1 110 ? 5.912 4.222 -0.404 1.00 91.94 110 LYS A N 1
ATOM 888 C CA . LYS A 1 110 ? 6.686 3.991 -1.637 1.00 91.94 110 LYS A CA 1
ATOM 889 C C . LYS A 1 110 ? 8.118 3.536 -1.332 1.00 91.94 110 LYS A C 1
ATOM 891 O O . LYS A 1 110 ? 8.590 2.576 -1.926 1.00 91.94 110 LYS A O 1
ATOM 896 N N . VAL A 1 111 ? 8.786 4.214 -0.396 1.00 91.94 111 VAL A N 1
ATOM 897 C CA . VAL A 1 111 ? 10.174 3.909 -0.009 1.00 91.94 111 VAL A CA 1
ATOM 898 C C . VAL A 1 111 ? 10.259 2.561 0.7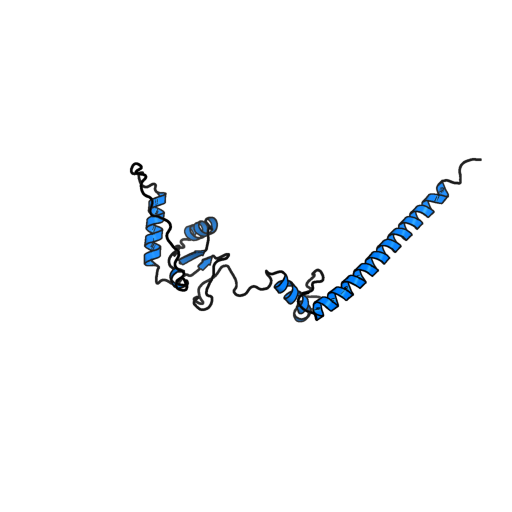00 1.00 91.94 111 VAL A C 1
ATOM 900 O O . VAL A 1 111 ? 11.093 1.739 0.343 1.00 91.94 111 VAL A O 1
ATOM 903 N N . GLY A 1 112 ? 9.374 2.297 1.665 1.00 92.56 112 GLY A N 1
ATOM 904 C CA . GLY A 1 112 ? 9.380 1.021 2.370 1.00 92.56 112 GLY A CA 1
ATOM 905 C C . GLY A 1 112 ? 9.085 -0.146 1.432 1.00 92.56 112 GLY A C 1
ATOM 906 O O . GLY A 1 112 ? 9.830 -1.118 1.443 1.00 92.56 112 GLY A O 1
ATOM 907 N N . LEU A 1 113 ? 8.080 -0.028 0.559 1.00 92.94 113 LEU A N 1
ATOM 908 C CA . LEU A 1 113 ? 7.786 -1.053 -0.443 1.00 92.94 113 LEU A CA 1
ATOM 909 C C . LEU A 1 113 ? 8.962 -1.276 -1.405 1.00 92.94 113 LEU A C 1
ATOM 911 O O . LEU A 1 113 ? 9.311 -2.424 -1.648 1.00 92.94 113 LEU A O 1
ATOM 915 N N . CYS A 1 114 ? 9.603 -0.209 -1.897 1.00 93.19 114 CYS A N 1
ATOM 916 C CA . CYS A 1 114 ? 10.801 -0.297 -2.741 1.00 93.19 114 CYS A CA 1
ATOM 917 C C . CYS A 1 114 ? 11.907 -1.118 -2.065 1.00 93.19 114 CYS A C 1
ATOM 919 O O . CYS A 1 114 ? 12.423 -2.063 -2.659 1.00 93.19 114 CYS A O 1
ATOM 921 N N . ASN A 1 115 ? 12.200 -0.818 -0.798 1.00 91.00 115 ASN A N 1
ATOM 922 C CA . ASN A 1 115 ? 13.223 -1.531 -0.039 1.00 91.00 115 ASN A CA 1
ATOM 923 C C . ASN A 1 115 ? 12.864 -3.015 0.151 1.00 91.00 115 ASN A C 1
ATOM 925 O O . ASN A 1 115 ? 13.729 -3.870 0.003 1.00 91.00 115 ASN A O 1
ATOM 929 N N . TYR A 1 116 ? 11.596 -3.352 0.431 1.00 91.44 116 TYR A N 1
ATOM 930 C CA . TYR A 1 116 ? 11.166 -4.759 0.503 1.00 91.44 116 TYR A CA 1
ATOM 931 C C . TYR A 1 116 ? 11.309 -5.475 -0.842 1.00 91.44 116 TYR A C 1
ATOM 933 O O . TYR A 1 116 ? 11.766 -6.614 -0.884 1.00 91.44 116 TYR A O 1
ATOM 941 N N . LEU A 1 117 ? 10.938 -4.811 -1.939 1.00 91.69 117 LEU A N 1
ATOM 942 C CA . LEU A 1 117 ? 10.970 -5.411 -3.270 1.00 91.69 117 LEU A CA 1
ATOM 943 C C . LEU A 1 117 ? 12.400 -5.678 -3.760 1.00 91.69 117 LEU A C 1
ATOM 945 O O . LEU A 1 117 ? 12.642 -6.715 -4.372 1.00 91.69 117 LEU A O 1
ATOM 949 N N . GLN A 1 118 ? 13.371 -4.827 -3.428 1.00 88.75 118 GLN A N 1
ATOM 950 C CA . GLN A 1 118 ? 14.789 -5.085 -3.730 1.00 88.75 118 GLN A CA 1
ATOM 951 C C . GLN A 1 118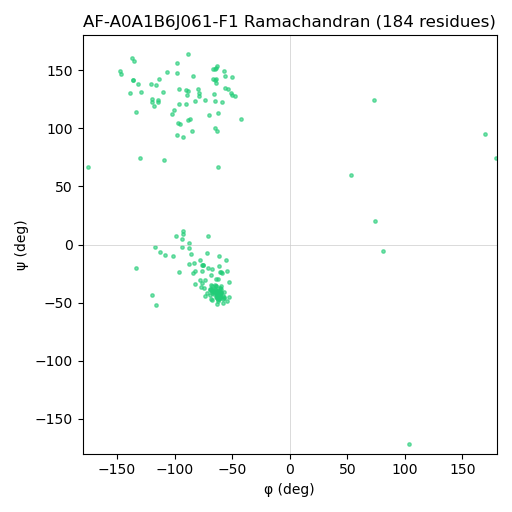 ? 15.336 -6.323 -2.997 1.00 88.75 118 GLN A C 1
ATOM 953 O O . GLN A 1 118 ? 16.201 -7.044 -3.497 1.00 88.75 118 GLN A O 1
ATOM 958 N N . GLN A 1 119 ? 14.777 -6.615 -1.826 1.00 87.75 119 GLN A N 1
ATOM 959 C CA . GLN A 1 119 ? 15.129 -7.758 -0.986 1.00 87.75 119 GLN A CA 1
ATOM 960 C C . GLN A 1 119 ? 14.348 -9.035 -1.329 1.00 87.75 119 GLN A C 1
ATOM 962 O O . GLN A 1 119 ? 14.547 -10.073 -0.701 1.00 87.75 119 GLN A O 1
ATOM 967 N N . THR A 1 120 ? 13.483 -8.984 -2.348 1.00 88.25 120 THR A N 1
ATOM 968 C CA . THR A 1 120 ? 12.621 -10.100 -2.766 1.00 88.25 120 THR A CA 1
ATOM 969 C C . THR A 1 120 ? 13.391 -11.396 -3.010 1.00 88.25 120 THR A C 1
ATOM 971 O O . THR A 1 120 ? 12.866 -12.471 -2.742 1.00 88.25 120 THR A O 1
ATOM 974 N N . HIS A 1 121 ? 14.637 -11.316 -3.480 1.00 85.94 121 HIS A N 1
ATOM 975 C CA . HIS A 1 121 ? 15.454 -12.492 -3.781 1.00 85.94 121 HIS A CA 1
ATOM 976 C C . HIS A 1 121 ? 15.684 -13.417 -2.569 1.00 85.94 121 HIS A C 1
ATOM 978 O O . HIS A 1 121 ? 15.883 -14.610 -2.766 1.00 85.94 121 HIS A O 1
ATOM 984 N N . TRP A 1 122 ? 15.602 -12.914 -1.328 1.00 89.00 122 TRP A N 1
ATOM 985 C CA . TRP A 1 122 ? 15.653 -13.756 -0.121 1.00 89.00 122 TRP A CA 1
ATOM 986 C C . TRP A 1 122 ? 14.364 -14.541 0.146 1.00 89.00 122 TRP A C 1
ATOM 988 O O . TRP A 1 122 ? 14.380 -15.493 0.922 1.00 89.00 122 TRP A O 1
ATOM 998 N N . PHE A 1 123 ? 13.252 -14.140 -0.470 1.00 86.38 123 PHE A N 1
ATOM 999 C CA . PHE A 1 123 ? 11.912 -14.678 -0.219 1.00 86.38 123 PHE A CA 1
ATOM 1000 C C . PHE A 1 123 ? 11.292 -15.361 -1.448 1.00 86.38 123 PHE A C 1
ATOM 1002 O O . PHE A 1 123 ? 10.179 -15.883 -1.364 1.00 86.38 123 PHE A O 1
ATOM 1009 N N . CYS A 1 124 ? 11.991 -15.348 -2.584 1.00 86.94 124 CYS A N 1
ATOM 1010 C CA . CYS A 1 124 ? 11.555 -15.991 -3.815 1.00 86.94 124 CYS A CA 1
ATOM 1011 C C . CYS A 1 124 ? 12.053 -17.433 -3.910 1.00 86.94 124 CYS A C 1
ATOM 1013 O O . CYS A 1 124 ? 13.239 -17.708 -3.744 1.00 86.94 124 CYS A O 1
ATOM 1015 N N . GLU A 1 125 ? 11.139 -18.334 -4.261 1.00 86.56 125 GLU A N 1
ATOM 1016 C CA . GLU A 1 125 ? 11.423 -19.726 -4.590 1.00 86.56 125 GLU A CA 1
ATOM 1017 C C . GLU A 1 125 ? 11.101 -19.966 -6.068 1.00 86.56 125 GLU A C 1
ATOM 1019 O O . GLU A 1 125 ? 9.979 -19.738 -6.534 1.00 86.56 125 GLU A O 1
ATOM 1024 N N . ALA A 1 126 ? 12.100 -20.420 -6.827 1.00 84.62 126 ALA A N 1
ATOM 1025 C CA . ALA A 1 126 ? 11.974 -20.613 -8.266 1.00 84.62 126 ALA A CA 1
ATOM 1026 C C . ALA A 1 126 ? 10.837 -21.595 -8.599 1.00 84.62 126 ALA A C 1
ATOM 1028 O O . ALA A 1 126 ? 10.834 -22.738 -8.156 1.00 84.62 126 ALA A O 1
ATOM 1029 N N . GLY A 1 127 ? 9.867 -21.140 -9.397 1.00 84.44 127 GLY A N 1
ATOM 1030 C CA . GLY A 1 127 ? 8.702 -21.937 -9.798 1.00 84.44 127 GLY A CA 1
ATOM 1031 C C . GLY A 1 127 ? 7.567 -22.008 -8.769 1.00 84.44 127 GLY A C 1
ATOM 1032 O O . GLY A 1 127 ? 6.505 -22.526 -9.104 1.00 84.44 127 GLY A O 1
ATOM 1033 N N . VAL A 1 128 ? 7.749 -21.457 -7.563 1.00 87.94 128 VAL A N 1
ATOM 1034 C CA . VAL A 1 128 ? 6.739 -21.473 -6.489 1.00 87.94 128 VAL A CA 1
ATOM 1035 C C . VAL A 1 128 ? 6.276 -20.059 -6.148 1.00 87.94 128 VAL A C 1
ATOM 1037 O O . VAL A 1 128 ? 5.077 -19.779 -6.166 1.00 87.94 128 VAL A O 1
ATOM 1040 N N . SER A 1 129 ? 7.212 -19.146 -5.881 1.00 80.69 129 SER A N 1
ATOM 1041 C CA . SER A 1 129 ? 6.920 -17.757 -5.534 1.00 80.69 129 SER A CA 1
ATOM 1042 C C . SER A 1 129 ? 7.814 -16.803 -6.324 1.00 80.69 129 SER A C 1
ATOM 1044 O O . SER A 1 129 ? 9.032 -16.743 -6.157 1.00 80.69 129 SER A O 1
ATOM 1046 N N . ASN A 1 130 ? 7.191 -16.019 -7.201 1.00 81.38 130 ASN A N 1
ATOM 1047 C CA . ASN A 1 130 ? 7.867 -14.956 -7.927 1.00 81.38 130 ASN A CA 1
ATOM 1048 C C . ASN A 1 130 ? 7.080 -13.656 -7.786 1.00 81.38 130 ASN A C 1
ATOM 1050 O O . ASN A 1 130 ? 5.866 -13.636 -8.000 1.00 81.38 130 ASN A O 1
ATOM 1054 N N . THR A 1 131 ? 7.770 -12.573 -7.445 1.00 85.19 131 THR A N 1
ATOM 1055 C CA . THR A 1 131 ? 7.160 -11.247 -7.352 1.00 85.19 131 THR A CA 1
ATOM 1056 C C . THR A 1 131 ? 7.499 -10.476 -8.614 1.00 85.19 131 THR A C 1
ATOM 1058 O O . THR A 1 131 ? 8.659 -10.170 -8.873 1.00 85.19 131 THR A O 1
ATOM 1061 N N . LEU A 1 132 ? 6.478 -10.137 -9.396 1.00 87.81 132 LEU A N 1
ATOM 1062 C CA . LEU A 1 132 ? 6.631 -9.269 -10.557 1.00 87.81 132 LEU A CA 1
ATOM 1063 C C . LEU A 1 132 ? 6.429 -7.821 -10.121 1.00 87.81 132 LEU A C 1
ATOM 1065 O O . LEU A 1 132 ? 5.371 -7.462 -9.604 1.00 87.81 132 LEU A O 1
ATOM 1069 N N . PHE A 1 133 ? 7.441 -6.985 -10.329 1.00 91.06 133 PHE A N 1
ATOM 1070 C CA . PHE A 1 133 ? 7.378 -5.564 -10.014 1.00 91.06 133 PHE A CA 1
ATOM 1071 C C . PHE A 1 133 ? 8.217 -4.751 -11.008 1.00 91.06 133 PHE A C 1
ATOM 1073 O O . PHE A 1 133 ? 9.209 -5.258 -11.538 1.00 91.06 133 PHE A O 1
ATOM 1080 N N . PRO A 1 134 ? 7.832 -3.494 -11.298 1.00 92.12 134 PRO A N 1
ATOM 1081 C CA . PRO A 1 134 ? 8.682 -2.604 -12.076 1.00 92.12 134 PRO A CA 1
ATOM 1082 C C . PRO A 1 134 ? 9.971 -2.329 -11.300 1.00 92.12 134 PRO A C 1
ATOM 1084 O O . PRO A 1 134 ? 9.917 -2.101 -10.092 1.00 92.12 134 PRO A O 1
ATOM 1087 N N . ARG A 1 135 ? 11.116 -2.303 -11.996 1.00 92.44 135 ARG A N 1
ATOM 1088 C CA . ARG A 1 135 ? 12.407 -1.934 -11.391 1.00 92.44 135 ARG A CA 1
ATOM 1089 C C . ARG A 1 135 ? 12.252 -0.653 -10.563 1.00 92.44 135 ARG A C 1
ATOM 1091 O O . ARG A 1 135 ? 11.717 0.345 -11.051 1.00 92.44 135 ARG A O 1
ATOM 1098 N N . CYS A 1 136 ? 12.698 -0.694 -9.312 1.00 93.75 136 CYS A N 1
ATOM 1099 C CA . CYS A 1 136 ? 12.552 0.397 -8.358 1.00 93.75 136 CYS A CA 1
ATOM 1100 C C . CYS A 1 136 ? 13.852 0.619 -7.579 1.00 93.75 136 CYS A C 1
ATOM 1102 O O . CYS A 1 136 ? 14.531 -0.335 -7.201 1.00 93.75 136 CYS A O 1
ATOM 1104 N N . TYR A 1 137 ? 14.169 1.890 -7.333 1.00 94.94 137 TYR A N 1
ATOM 1105 C CA . TYR A 1 137 ? 15.413 2.326 -6.700 1.00 94.94 137 TYR A CA 1
ATOM 1106 C C . TYR A 1 137 ? 15.117 3.406 -5.666 1.00 94.94 137 TYR A C 1
ATOM 1108 O O . TYR A 1 137 ? 14.272 4.283 -5.897 1.00 94.94 137 TYR A O 1
ATOM 1116 N N . ASN A 1 138 ? 15.831 3.373 -4.545 1.00 94.00 138 ASN A N 1
ATOM 1117 C CA . ASN A 1 138 ? 15.821 4.438 -3.563 1.00 94.00 138 ASN A CA 1
ATOM 1118 C C . ASN A 1 138 ? 16.961 5.425 -3.851 1.00 94.00 138 ASN A C 1
ATOM 1120 O O . ASN A 1 138 ? 18.061 5.283 -3.337 1.00 94.00 138 ASN A O 1
ATOM 1124 N N . ILE A 1 139 ? 16.677 6.478 -4.619 1.00 92.88 139 ILE A N 1
ATOM 1125 C CA . ILE A 1 139 ? 17.669 7.495 -5.028 1.00 92.88 139 ILE A CA 1
ATOM 1126 C C . ILE A 1 139 ? 18.314 8.284 -3.874 1.00 92.88 139 ILE A C 1
ATOM 1128 O O . ILE A 1 139 ? 19.247 9.044 -4.109 1.00 92.88 139 ILE A O 1
ATOM 1132 N N . ALA A 1 140 ? 17.804 8.157 -2.643 1.00 92.12 140 ALA A N 1
ATOM 1133 C CA . ALA A 1 140 ? 18.456 8.720 -1.460 1.00 92.12 140 ALA A CA 1
ATOM 1134 C C . ALA A 1 140 ? 19.676 7.893 -1.015 1.00 92.12 140 ALA A C 1
ATOM 1136 O O . ALA A 1 140 ? 20.492 8.381 -0.237 1.00 92.12 140 ALA A O 1
ATOM 1137 N N . ASN A 1 141 ? 19.783 6.648 -1.483 1.00 93.62 141 ASN A N 1
ATOM 1138 C CA . ASN A 1 141 ? 20.953 5.799 -1.343 1.00 93.62 141 ASN A CA 1
ATOM 1139 C C . ASN A 1 141 ? 21.806 5.908 -2.623 1.00 93.62 141 ASN A C 1
ATOM 1141 O O . ASN A 1 141 ? 21.285 5.863 -3.737 1.00 93.62 141 ASN A O 1
ATOM 1145 N N . GLU A 1 142 ? 23.115 6.079 -2.454 1.00 96.50 142 GLU A N 1
ATOM 1146 C CA . GLU A 1 142 ? 24.051 6.308 -3.558 1.00 96.50 142 GLU A CA 1
ATOM 1147 C C . GLU A 1 142 ? 24.246 5.070 -4.448 1.00 96.50 142 GLU A C 1
ATOM 1149 O O . GLU A 1 142 ? 24.299 5.197 -5.672 1.00 96.50 142 GLU A O 1
ATOM 1154 N N . ASP A 1 143 ? 24.279 3.871 -3.867 1.00 94.94 143 ASP A N 1
ATOM 1155 C CA . ASP A 1 143 ? 24.420 2.615 -4.612 1.00 94.94 143 ASP A CA 1
ATOM 1156 C C . ASP A 1 143 ? 23.205 2.385 -5.519 1.00 94.94 143 ASP A C 1
ATOM 1158 O O . ASP A 1 143 ? 23.340 2.100 -6.713 1.00 94.94 143 ASP A O 1
ATOM 1162 N N . ASP A 1 144 ? 22.010 2.604 -4.971 1.00 95.06 144 ASP A N 1
ATOM 1163 C CA . ASP A 1 144 ? 20.747 2.523 -5.706 1.00 95.06 144 ASP A CA 1
ATOM 1164 C C . ASP A 1 144 ? 20.661 3.566 -6.824 1.00 95.06 144 ASP A C 1
ATOM 1166 O O . ASP A 1 144 ? 20.164 3.276 -7.916 1.00 95.06 144 ASP A O 1
ATOM 1170 N N . LEU A 1 145 ? 21.143 4.785 -6.569 1.00 96.44 145 LEU A N 1
ATOM 1171 C CA . LEU A 1 145 ? 21.204 5.838 -7.578 1.00 96.44 145 LEU A CA 1
ATOM 1172 C C . LEU A 1 145 ? 22.135 5.444 -8.731 1.00 96.44 145 LEU A C 1
ATOM 1174 O O . LEU A 1 145 ? 21.779 5.620 -9.899 1.00 96.44 145 LEU A O 1
ATOM 1178 N N . ASN A 1 146 ? 23.303 4.883 -8.420 1.00 97.62 146 ASN A N 1
ATOM 1179 C CA . ASN A 1 146 ? 24.245 4.414 -9.431 1.00 97.62 146 ASN A CA 1
ATOM 1180 C C . ASN A 1 146 ? 23.647 3.278 -10.275 1.00 97.62 146 ASN A C 1
ATOM 1182 O O . ASN A 1 146 ? 23.735 3.321 -11.506 1.00 97.62 146 ASN A O 1
ATOM 1186 N N . ALA A 1 147 ? 22.968 2.315 -9.643 1.00 95.75 147 ALA A N 1
ATOM 1187 C CA . ALA A 1 147 ? 22.252 1.250 -10.346 1.00 95.75 147 ALA A CA 1
ATOM 1188 C C . ALA A 1 147 ? 21.155 1.811 -11.269 1.00 95.75 147 ALA A C 1
ATOM 1190 O O . ALA A 1 147 ? 21.083 1.449 -12.447 1.00 95.75 147 ALA A O 1
ATOM 1191 N N . PHE A 1 148 ? 20.366 2.773 -10.778 1.00 96.94 148 PHE A N 1
ATOM 1192 C CA . PHE A 1 148 ? 19.357 3.464 -11.579 1.00 96.94 148 PHE A CA 1
ATOM 1193 C C . PHE A 1 148 ? 19.956 4.145 -12.816 1.00 96.94 148 PHE A C 1
ATOM 1195 O O . PHE A 1 148 ? 19.399 4.021 -13.906 1.00 96.94 148 PHE A O 1
ATOM 1202 N N . ILE A 1 149 ? 21.087 4.848 -12.681 1.00 98.00 149 ILE A N 1
ATOM 1203 C CA . ILE A 1 149 ? 21.735 5.543 -13.807 1.00 98.00 149 ILE A CA 1
ATOM 1204 C C . ILE A 1 149 ? 22.140 4.551 -14.902 1.00 98.00 149 ILE A C 1
ATOM 1206 O O . ILE A 1 149 ? 21.943 4.829 -16.090 1.00 98.00 149 ILE A O 1
ATOM 1210 N N . VAL A 1 150 ? 22.695 3.399 -14.520 1.00 97.62 150 VAL A N 1
ATOM 1211 C CA . VAL A 1 150 ? 23.072 2.343 -15.469 1.00 97.62 150 VAL A CA 1
ATOM 1212 C C . VAL A 1 150 ? 21.837 1.805 -16.188 1.00 97.62 150 VAL A C 1
ATOM 1214 O O . VAL A 1 150 ? 21.797 1.797 -17.421 1.00 97.62 150 VAL A O 1
ATOM 1217 N N . ASP A 1 151 ? 20.800 1.433 -15.440 1.00 97.19 151 ASP A N 1
ATOM 1218 C CA . ASP A 1 151 ? 19.565 0.893 -16.010 1.00 97.19 151 ASP A CA 1
ATOM 1219 C C . ASP A 1 151 ? 18.824 1.907 -16.890 1.00 97.19 151 ASP A C 1
ATOM 1221 O O . ASP A 1 151 ? 18.261 1.541 -17.927 1.00 97.19 151 ASP A O 1
ATOM 1225 N N . PHE A 1 152 ? 18.855 3.190 -16.528 1.00 97.56 152 PHE A N 1
ATOM 1226 C CA . PHE A 1 152 ? 18.287 4.270 -17.329 1.00 97.56 152 PHE A CA 1
ATOM 1227 C C . PHE A 1 152 ? 18.993 4.391 -18.683 1.00 97.56 152 PHE A C 1
ATOM 1229 O O . PHE A 1 152 ? 18.330 4.430 -19.722 1.00 97.56 152 PHE A O 1
ATOM 1236 N N . ARG A 1 153 ? 20.335 4.384 -18.689 1.00 98.19 153 ARG A N 1
ATOM 1237 C CA . ARG A 1 153 ? 21.133 4.420 -19.926 1.00 98.19 153 ARG A CA 1
ATOM 1238 C C . ARG A 1 153 ? 20.842 3.215 -20.817 1.00 98.19 153 ARG A C 1
ATOM 1240 O O . ARG A 1 153 ? 20.590 3.394 -22.004 1.00 98.19 153 ARG A O 1
ATOM 1247 N N . LEU A 1 154 ? 20.806 2.010 -20.244 1.00 97.94 154 LEU A N 1
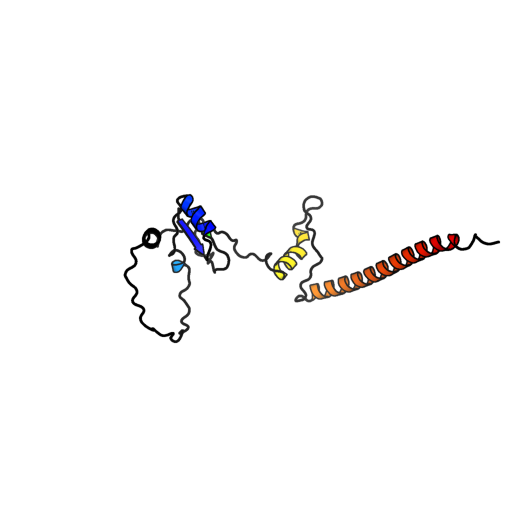ATOM 1248 C CA . LEU A 1 154 ? 20.473 0.788 -20.984 1.00 97.94 154 LEU A CA 1
ATOM 1249 C C . LEU A 1 154 ? 19.064 0.845 -21.579 1.00 97.94 154 LEU A C 1
ATOM 1251 O O . LEU A 1 154 ? 18.870 0.488 -22.737 1.00 97.94 154 LEU A O 1
ATOM 1255 N N . THR A 1 155 ? 18.093 1.342 -20.813 1.00 98.00 155 THR A N 1
ATOM 1256 C CA . THR A 1 155 ? 16.705 1.484 -21.277 1.00 98.00 155 THR A CA 1
ATOM 1257 C C . THR A 1 155 ? 16.601 2.475 -22.440 1.00 98.00 155 THR A C 1
ATOM 1259 O O . THR A 1 155 ? 15.875 2.212 -23.394 1.00 98.00 155 THR A O 1
ATOM 1262 N N . ALA A 1 156 ? 17.358 3.576 -22.405 1.00 98.12 156 ALA A N 1
ATOM 1263 C CA . ALA A 1 156 ? 17.421 4.535 -23.508 1.00 98.12 156 ALA A CA 1
ATOM 1264 C C . ALA A 1 156 ? 18.103 3.954 -24.761 1.00 98.12 156 ALA A C 1
ATOM 1266 O O . ALA A 1 156 ? 17.647 4.180 -25.877 1.00 98.12 156 ALA A O 1
ATOM 1267 N N . CYS A 1 157 ? 19.174 3.170 -24.602 1.00 98.38 157 CYS A N 1
ATOM 1268 C CA . CYS A 1 157 ? 19.791 2.472 -25.732 1.00 98.38 157 CYS A CA 1
ATOM 1269 C C . CYS A 1 157 ? 18.832 1.444 -26.351 1.00 98.38 157 CYS A C 1
ATOM 1271 O O . CYS A 1 157 ? 18.712 1.377 -27.572 1.00 98.38 157 CYS A O 1
ATOM 1273 N N . LEU A 1 158 ? 18.120 0.678 -25.519 1.00 97.38 158 LEU A N 1
ATOM 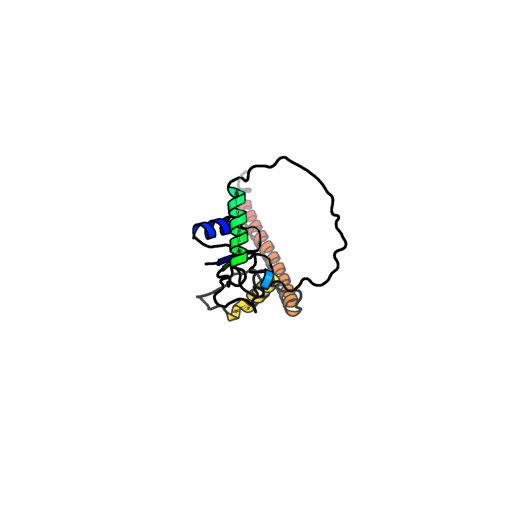1274 C CA . LEU A 1 158 ? 17.129 -0.296 -25.971 1.00 97.38 158 LEU A CA 1
ATOM 1275 C C . LEU A 1 158 ? 15.988 0.385 -26.738 1.00 97.38 158 LEU A C 1
ATOM 1277 O O . LEU A 1 158 ? 15.593 -0.099 -27.794 1.00 97.38 158 LEU A O 1
ATOM 1281 N N . SER A 1 159 ? 15.485 1.527 -26.256 1.00 97.88 159 SER A N 1
ATOM 1282 C CA . SER A 1 159 ? 14.417 2.250 -26.955 1.00 97.88 159 SER A CA 1
ATOM 1283 C C . SER A 1 159 ? 14.863 2.779 -28.319 1.00 97.88 159 SER A C 1
ATOM 1285 O O . SER A 1 159 ? 14.095 2.693 -29.271 1.00 97.88 159 SER A O 1
ATOM 1287 N N . LEU A 1 160 ? 16.106 3.257 -28.452 1.00 97.44 160 LEU A N 1
ATOM 1288 C CA . LEU A 1 160 ? 16.663 3.655 -29.751 1.00 97.44 160 LEU A CA 1
ATOM 1289 C C . LEU A 1 160 ? 16.754 2.476 -30.726 1.00 97.44 160 LEU A C 1
ATOM 1291 O O . LEU A 1 160 ? 16.454 2.639 -31.906 1.00 97.44 160 LEU A O 1
ATOM 1295 N N . LEU A 1 161 ? 17.139 1.294 -30.238 1.00 97.44 161 LEU A N 1
ATOM 1296 C CA . LEU A 1 161 ? 17.169 0.082 -31.057 1.00 97.44 161 LEU A CA 1
ATOM 1297 C C . LEU A 1 161 ? 15.765 -0.338 -31.494 1.00 97.44 161 LEU A C 1
ATOM 1299 O O . LEU A 1 161 ? 15.581 -0.651 -32.664 1.00 97.44 161 LEU A O 1
ATOM 1303 N N . HIS A 1 162 ? 14.781 -0.287 -30.594 1.00 96.12 162 HIS A N 1
ATOM 1304 C CA . HIS A 1 162 ? 13.385 -0.544 -30.950 1.00 96.12 162 HIS A CA 1
ATOM 1305 C C . HIS A 1 162 ? 12.899 0.412 -32.041 1.00 96.12 162 HIS A C 1
ATOM 1307 O O . HIS A 1 162 ? 12.386 -0.046 -33.052 1.00 96.12 162 HIS A O 1
ATOM 1313 N N . LEU A 1 163 ? 13.161 1.716 -31.903 1.00 96.06 163 LEU A N 1
ATOM 1314 C CA . LEU A 1 163 ? 12.793 2.703 -32.923 1.00 96.06 163 LEU A CA 1
ATOM 1315 C C . LEU A 1 163 ? 13.462 2.436 -34.278 1.00 96.06 163 LEU A C 1
ATOM 1317 O O . LEU A 1 163 ? 12.845 2.652 -35.318 1.00 96.06 163 LEU A O 1
ATOM 1321 N N . LEU A 1 164 ? 14.719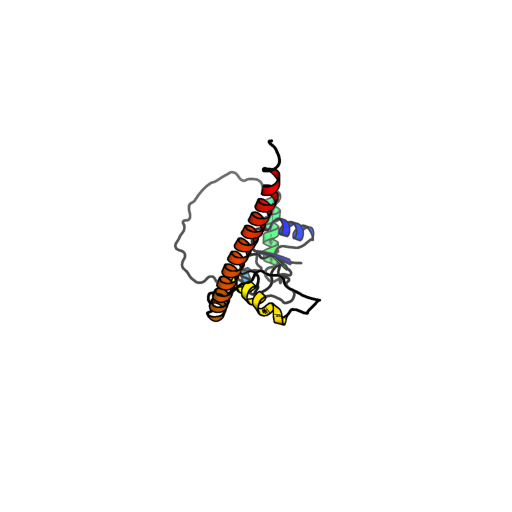 1.990 -34.278 1.00 96.31 164 LEU A N 1
ATOM 1322 C CA . LEU A 1 164 ? 15.437 1.661 -35.506 1.00 96.31 164 LEU A CA 1
ATOM 1323 C C . LEU A 1 164 ? 14.869 0.405 -36.173 1.00 96.31 164 LEU A C 1
ATOM 1325 O O . LEU A 1 164 ? 14.695 0.404 -37.388 1.00 96.31 164 LEU A O 1
ATOM 1329 N N . VAL A 1 165 ? 14.567 -0.637 -35.396 1.00 96.31 165 VAL A N 1
ATOM 1330 C CA . VAL A 1 165 ? 13.938 -1.863 -35.907 1.00 96.31 165 VAL A CA 1
ATOM 1331 C C . VAL A 1 165 ? 12.563 -1.546 -36.484 1.00 96.31 165 VAL A C 1
ATOM 1333 O O . VAL A 1 165 ? 12.316 -1.864 -37.641 1.00 96.31 165 VAL A O 1
ATOM 1336 N N . ASP A 1 166 ? 11.731 -0.810 -35.746 1.00 94.19 166 ASP A N 1
ATOM 1337 C CA . ASP A 1 166 ? 10.400 -0.408 -36.206 1.00 94.19 166 ASP A CA 1
ATOM 1338 C C . ASP A 1 166 ? 10.475 0.423 -37.500 1.00 94.19 166 ASP A C 1
ATOM 1340 O O . ASP A 1 166 ? 9.657 0.259 -38.407 1.00 94.19 166 ASP A O 1
ATOM 1344 N N . ALA A 1 167 ? 11.475 1.304 -37.621 1.00 93.50 167 ALA A N 1
ATOM 1345 C CA . ALA A 1 167 ? 11.691 2.096 -38.829 1.00 93.50 167 ALA A CA 1
ATOM 1346 C C . ALA A 1 167 ? 12.145 1.244 -40.025 1.00 93.50 167 ALA A C 1
ATOM 1348 O O . ALA A 1 167 ? 11.715 1.508 -41.149 1.00 93.50 167 ALA A O 1
ATOM 1349 N N . ILE A 1 168 ? 12.999 0.237 -39.805 1.00 92.94 168 ILE A N 1
ATOM 1350 C CA . ILE A 1 168 ? 13.427 -0.697 -40.855 1.00 92.94 168 ILE A CA 1
ATOM 1351 C C . ILE A 1 168 ? 12.256 -1.569 -41.293 1.00 92.94 168 ILE A C 1
ATOM 1353 O O . ILE A 1 168 ? 12.003 -1.664 -42.490 1.00 92.94 168 ILE A O 1
ATOM 1357 N N . ASP A 1 169 ? 11.512 -2.150 -40.355 1.00 91.19 169 ASP A N 1
ATOM 1358 C CA . ASP A 1 169 ? 10.357 -2.994 -40.664 1.00 91.19 169 ASP A CA 1
ATOM 1359 C C . ASP A 1 169 ? 9.306 -2.204 -41.458 1.00 91.19 169 ASP A C 1
ATOM 1361 O O . ASP A 1 169 ? 8.773 -2.687 -42.459 1.00 91.19 169 ASP A O 1
ATOM 1365 N N . LEU A 1 170 ? 9.073 -0.939 -41.090 1.00 87.19 170 LEU A N 1
ATOM 1366 C CA . LEU A 1 170 ? 8.192 -0.046 -41.842 1.00 87.19 170 LEU A CA 1
ATOM 1367 C C . LEU A 1 170 ? 8.754 0.303 -43.230 1.00 87.19 170 LEU A C 1
ATOM 1369 O O . LEU A 1 170 ? 7.997 0.360 -44.198 1.00 87.19 170 LEU A O 1
ATOM 1373 N N . ALA A 1 171 ? 10.068 0.506 -43.359 1.00 81.81 171 ALA A N 1
ATOM 1374 C CA . ALA A 1 171 ? 10.712 0.762 -44.646 1.00 81.81 171 ALA A CA 1
ATOM 1375 C C . ALA A 1 171 ? 10.646 -0.455 -45.587 1.00 81.81 171 ALA A C 1
ATOM 1377 O O . ALA A 1 171 ? 10.357 -0.273 -46.770 1.00 81.81 171 ALA A O 1
ATOM 1378 N N . VAL A 1 172 ? 10.836 -1.673 -45.065 1.00 78.25 172 VAL A N 1
ATOM 1379 C CA . VAL A 1 172 ? 10.700 -2.938 -45.809 1.00 78.25 172 VAL A CA 1
ATOM 1380 C C . VAL A 1 172 ? 9.259 -3.124 -46.286 1.00 78.25 172 VAL A C 1
ATOM 1382 O O . VAL A 1 172 ? 9.031 -3.353 -47.472 1.00 78.25 172 VAL A O 1
ATOM 1385 N N . LEU A 1 173 ? 8.269 -2.891 -45.417 1.00 71.75 173 LEU A N 1
ATOM 1386 C CA . LEU A 1 173 ? 6.854 -2.916 -45.808 1.00 71.75 173 LEU A CA 1
ATOM 1387 C C . LEU A 1 173 ? 6.528 -1.881 -46.901 1.00 71.75 173 LEU A C 1
ATOM 1389 O O . LEU A 1 173 ? 5.722 -2.146 -47.792 1.00 71.75 173 LEU A O 1
ATOM 1393 N N . MET A 1 174 ? 7.160 -0.703 -46.874 1.00 64.94 174 MET A N 1
ATOM 1394 C CA . MET A 1 174 ? 7.003 0.313 -47.924 1.00 64.94 174 MET A CA 1
ATOM 1395 C C . MET A 1 174 ? 7.774 -0.008 -49.218 1.00 64.94 174 MET A C 1
ATOM 1397 O O . MET A 1 174 ? 7.430 0.522 -50.279 1.00 64.94 174 MET A O 1
ATOM 1401 N N . GLU A 1 175 ? 8.825 -0.827 -49.177 1.00 61.56 175 GLU A N 1
ATOM 1402 C CA . GLU A 1 175 ? 9.506 -1.346 -50.373 1.00 61.56 175 GLU A CA 1
ATOM 1403 C C . GLU A 1 175 ? 8.724 -2.478 -51.038 1.00 61.56 175 GLU A C 1
ATOM 1405 O O . GLU A 1 175 ? 8.616 -2.460 -52.261 1.00 61.56 175 GLU A O 1
ATOM 1410 N N . ASP A 1 176 ? 8.067 -3.354 -50.275 1.00 56.59 176 ASP A N 1
ATOM 1411 C CA . ASP A 1 176 ? 7.192 -4.408 -50.815 1.00 56.59 176 ASP A CA 1
ATOM 1412 C C . ASP A 1 176 ? 5.910 -3.861 -51.478 1.00 56.59 176 ASP A C 1
ATOM 1414 O O . ASP A 1 176 ? 5.316 -4.513 -52.336 1.00 56.59 176 ASP A O 1
ATOM 1418 N N . ILE A 1 177 ? 5.497 -2.630 -51.150 1.00 55.16 177 ILE A N 1
ATOM 1419 C CA . ILE A 1 177 ? 4.379 -1.933 -51.817 1.00 55.16 177 ILE A CA 1
ATOM 1420 C C . ILE A 1 177 ? 4.824 -1.258 -53.133 1.00 55.16 177 ILE A C 1
ATOM 1422 O O . ILE A 1 177 ? 4.009 -1.030 -54.033 1.00 55.16 177 ILE A O 1
ATOM 1426 N N . ARG A 1 178 ? 6.121 -0.960 -53.302 1.00 52.19 178 ARG A N 1
ATOM 1427 C CA . ARG A 1 178 ? 6.658 -0.266 -54.488 1.00 52.19 178 ARG A CA 1
ATOM 1428 C C . ARG A 1 178 ? 6.695 -1.057 -55.815 1.00 52.19 178 ARG A C 1
ATOM 1430 O O . ARG A 1 178 ? 6.690 -0.375 -56.842 1.00 52.19 178 ARG A O 1
ATOM 1437 N N . PRO A 1 179 ? 6.648 -2.405 -55.909 1.00 49.62 179 PRO A N 1
ATOM 1438 C CA . PRO A 1 179 ? 6.651 -3.086 -57.207 1.00 49.62 179 PRO A CA 1
ATOM 1439 C C . PRO A 1 179 ? 5.287 -3.058 -57.915 1.00 49.62 179 PRO A C 1
ATOM 1441 O O . PRO A 1 179 ? 5.217 -3.351 -59.107 1.00 49.62 179 PRO A O 1
ATOM 1444 N N . ILE A 1 180 ? 4.197 -2.700 -57.224 1.00 50.88 180 ILE A N 1
ATOM 1445 C CA . ILE A 1 180 ? 2.836 -2.786 -57.788 1.00 50.88 180 ILE A CA 1
ATOM 1446 C C . ILE A 1 180 ? 2.490 -1.558 -58.658 1.00 50.88 180 ILE A C 1
ATOM 1448 O O . ILE A 1 180 ? 1.580 -1.619 -59.478 1.00 50.88 180 ILE A O 1
ATOM 1452 N N . ALA A 1 181 ? 3.245 -0.457 -58.563 1.00 50.22 181 ALA A N 1
ATOM 1453 C CA . ALA A 1 181 ? 2.942 0.782 -59.289 1.00 50.22 181 ALA A CA 1
ATOM 1454 C C . ALA A 1 181 ? 3.653 0.946 -60.652 1.00 50.22 181 ALA A C 1
ATOM 1456 O O . ALA A 1 181 ? 3.417 1.949 -61.321 1.00 50.22 181 ALA A O 1
ATOM 1457 N N . VAL A 1 182 ? 4.518 0.012 -61.081 1.00 48.88 182 VAL A N 1
ATOM 1458 C CA . VAL A 1 182 ? 5.365 0.203 -62.288 1.00 48.88 182 VAL A CA 1
ATOM 1459 C C . VAL A 1 182 ? 5.017 -0.734 -63.459 1.00 48.88 182 VAL A C 1
ATOM 1461 O O . VAL A 1 182 ? 5.485 -0.518 -64.572 1.00 48.88 182 VAL A O 1
ATOM 1464 N N . TYR A 1 183 ? 4.120 -1.709 -63.288 1.00 45.50 183 TYR A N 1
ATOM 1465 C CA . TYR A 1 183 ? 3.671 -2.579 -64.388 1.00 45.50 183 TYR A CA 1
ATOM 1466 C C . TYR A 1 183 ? 2.230 -2.277 -64.802 1.00 45.50 183 TYR A C 1
ATOM 1468 O O . TYR A 1 183 ? 1.308 -3.037 -64.523 1.00 45.50 183 TYR A O 1
ATOM 1476 N N . GLY A 1 184 ? 2.027 -1.148 -65.476 1.00 50.31 184 GLY A N 1
ATOM 1477 C CA . GLY A 1 184 ? 0.725 -0.810 -66.040 1.00 50.31 184 GLY A CA 1
ATOM 1478 C C . GLY A 1 184 ? 0.733 0.532 -66.745 1.00 50.31 184 GLY A C 1
ATOM 1479 O O . GLY A 1 184 ? 0.236 1.490 -66.178 1.00 50.31 184 GLY A O 1
ATOM 1480 N N . VAL A 1 185 ? 1.342 0.586 -67.933 1.00 45.03 185 VAL A N 1
ATOM 1481 C CA . VAL A 1 185 ? 0.991 1.398 -69.119 1.00 45.03 185 VAL A CA 1
ATOM 1482 C C . VAL A 1 185 ? 2.168 1.255 -70.089 1.00 45.03 185 VAL A C 1
ATOM 1484 O O . VAL A 1 185 ? 3.186 1.925 -69.937 1.00 45.03 185 VAL A O 1
ATOM 1487 N N . HIS A 1 186 ? 2.052 0.309 -71.022 1.00 37.03 186 HIS A N 1
ATOM 1488 C CA . HIS A 1 186 ? 2.234 0.498 -72.467 1.00 37.03 186 HIS A CA 1
ATOM 1489 C C . HIS A 1 186 ? 2.068 -0.828 -73.206 1.00 37.03 186 HIS A C 1
ATOM 1491 O O . HIS A 1 186 ? 2.647 -1.839 -72.752 1.00 37.03 186 HIS A O 1
#

Solvent-accessible surface area (backbone atoms only — not compa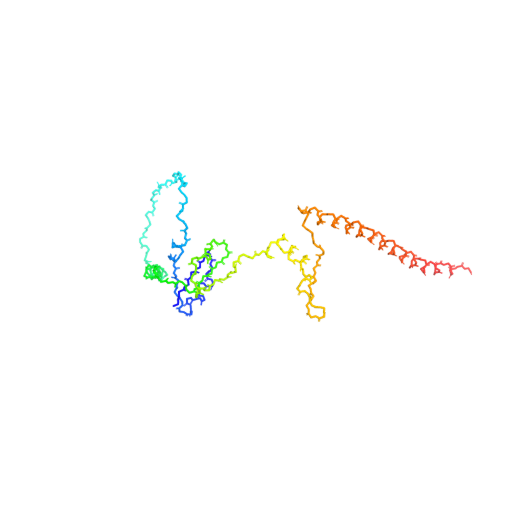rable to full-atom values): 11838 Å² total; per-residue (Å²): 106,34,28,34,71,57,74,94,52,65,70,61,50,52,59,38,42,77,70,69,37,43,63,36,78,45,64,53,67,79,65,52,72,78,75,75,93,67,86,76,79,88,78,82,93,81,82,91,80,94,70,80,89,73,75,82,52,82,66,57,55,57,52,52,51,46,53,52,52,12,62,75,38,50,90,51,80,59,41,32,38,44,54,82,81,74,92,74,64,76,86,81,53,59,92,79,38,46,57,72,61,75,85,86,73,48,69,85,38,74,69,42,30,41,56,52,59,72,50,38,74,84,75,48,40,93,97,78,41,82,88,88,72,80,92,68,67,55,69,91,39,68,70,38,34,54,53,46,54,54,54,50,53,51,51,54,54,50,50,53,50,51,54,49,51,55,51,48,55,51,48,52,57,56,52,72,58,55,71,74,79,76,80,83,87,131

pLDDT: mean 77.26, std 20.41, range [29.22, 98.38]

InterPro domains:
  IPR051437 Tubulin tyrosine ligase-like monoglycylase [PTHR45870] (1-166)

Secondary structure (DSSP, 8-state):
-EEEEES--HHHHHHHHHTT-EE-SSTTTTTSPPPP---------------------HHHHHHHHHHHHHHHTTTSPPSEEEESSS---TTSS-TT-EESS-SS--TTSHHHHHHHHHTGGGT-BTTTB---------TTSHHHHHHHHHHHHHHHHHHHHHHHHHHHHHHHHHHHTGGGGSS---

Sequence (186 aa):
KTFTILGKFPSIRDALRARGWVQNFDALSQQRPPAPYYYRPGVGKDEEGSGPPMTPTSDESVDRDSQLISRLLRDSPVNFIWAMGDYIDWKYLSKSTIVSRFPRVYFTTKVGLCNYLQQTHWFCEAGVSNTLFPRCYNIANEDDLNAFIVDFRLTACLSLLHLLVDAIDLAVLMEDIRPIAVYGVH

Organism: NCBI:txid320908

Foldseek 3Di:
DEEEEDDDDVVVVVVCVVVVYAYQDQQCVVVDDPPPPDDDPDDDDDDDDDDDDDDDDPVVVVVVVSVVVNVVCNVPAHQEYEDDDDDDDPVPHDPNHHYPDDPPDQCVDPVSVLVVVVVCVVVDDPPPDDDDDDNDFDCVDPVRVVVVVVVVVVVVVVVVVVVVVVVVVVVVVVVVVPVVPPPDDD

Mean predicted aligned error: 14.31 Å

Radius of gyration: 32.55 Å; Cα contacts (8 Å, |Δi|>4): 123; chains: 1; bounding box: 64×56×106 Å